Protein AF-0000000079838744 (afdb_homodimer)

Sequence (320 aa):
MLLLLRAVLVLGLAASVHTTRKRHAISVKLEKGTGTKEKVVRLVLDPSVQPQIVSMSALSIANMSLSPWTYRDSYDASRWPQRISHAQCQTSGCLSLQGEGEDSSLDAQPIYYQVLVLHRVPRQRQNNKGGRKGKKYEYRLGMEVITVGCTCVRPSVVPQMLLLLRAVLVLGLAASVHTTRKRHAISVKLEKGTGTKEKVVRLVLDPSVQPQIVSMSALSIANMSLSPWTYRDSYDASRWPQRISHAQCQTSGCLSLQGEGEDSSLDAQPIYYQVLVLHRVPRQRQNNKGGRKGKKYEYRLGMEVITVGCTCVRPSVVPQ

Foldseek 3Di:
DDPPPCPPPPPPPPVPPPPPPPPPPPPPPPPPPVPVDDDDDDDDDDPVPADDDCDPVNQVCQVPFQFHWDWDWDADPQKVVRIDIATDTPDQAGHDPVRDDGDPQKGKDFDKDKDKMKGKDFDPDPPPPDDPDPGDIDIDIDIDIGGDHIDIDGDPPPPD/DDPDDDPPPPPPPPPPPPPPPPPPPPPPPPPPPVPVDDDDDDDDDDPVPADDDCDPVNQVCQVVFQFHWDWDWDADPQKVVRIDIATDTPDQAGHDPVRDDGDPQKGKDFDKDKDKMKGKDFDPDPPPPDDPPPGDIDIDIDIDIGGDHIDIDGDPPPPD

Organism: NCBI:txid1841481

InterPro domains:
  IPR010345 Interleukin-17 family [PF06083] (65-154)
  IPR020440 Interleukin-17, chordata [PR01932] (67-79)
  IPR020440 Interleukin-17, chordata [PR01932] (86-95)
  IPR020440 Interleukin-17, chordata [PR01932] (139-153)
  IPR029034 Cystine-knot cytokine [G3DSA:2.10.90.10] (20-158)
  IPR029034 Cystine-knot cytokine [SSF57501] (59-155)

Solvent-accessible surface area (backbone atoms only — not comparable to full-atom values): 19436 Å² total; per-residue (Å²): 137,73,90,64,86,75,79,76,80,79,75,77,80,76,75,78,76,73,72,77,72,77,72,75,73,72,73,68,71,71,67,74,70,84,62,74,69,69,40,78,44,47,27,42,45,43,73,83,68,56,76,73,69,85,45,69,66,56,50,50,52,28,63,37,23,34,19,26,42,46,78,46,74,46,80,41,93,51,32,42,70,36,66,45,72,25,39,40,64,72,44,67,24,17,49,39,88,82,70,70,56,62,38,76,72,28,34,29,38,76,37,69,46,70,41,54,33,36,35,59,38,74,53,85,71,74,82,78,78,77,79,93,68,73,88,50,64,31,31,32,71,41,76,45,79,37,32,69,38,33,25,36,23,56,61,79,73,65,83,123,140,87,79,85,81,84,80,78,85,79,82,78,81,78,79,80,80,76,76,78,74,78,75,78,74,76,74,69,72,71,68,78,70,85,64,74,69,68,40,79,43,47,27,41,46,44,74,83,68,59,78,73,69,85,45,69,67,55,50,50,52,27,65,36,24,34,20,29,43,47,76,46,75,46,80,41,93,51,33,43,71,38,65,46,73,26,41,40,65,73,44,65,25,17,48,40,88,84,68,71,55,64,38,75,74,28,33,29,39,76,36,70,46,72,39,55,33,34,35,58,40,72,54,86,70,73,80,80,76,77,78,93,68,72,88,50,62,30,30,32,70,42,76,45,79,39,32,71,37,35,23,35,23,55,60,79,72,64,84,124

Nearest PDB structures (foldseek):
  6hg4-assembly1_A-2  TM=7.743E-01  e=1.498E-08  Homo sapiens
  7uwm-assembly1_B  TM=7.725E-01  e=3.322E-08  Homo sapiens
  7uwm-assembly1_A  TM=7.538E-01  e=5.868E-08  Homo sapiens
  4hsa-assembly2_E  TM=7.814E-01  e=2.434E-07  Homo sapiens
  5n92-assembly1_A  TM=7.316E-01  e=3.235E-07  Homo sapiens

pLDDT: mean 75.4, std 25.29, range [25.31, 98.62]

Structure (mmCIF, N/CA/C/O backbone):
data_AF-0000000079838744-model_v1
#
loop_
_entity.id
_entity.type
_entity.pdbx_description
1 polymer 'Interleukin 17a/f3'
#
loop_
_atom_site.group_PDB
_atom_site.id
_atom_site.type_symbol
_atom_site.label_atom_id
_atom_site.label_alt_id
_atom_site.label_comp_id
_atom_site.label_asym_id
_atom_site.label_entity_id
_atom_site.label_seq_id
_atom_site.pdbx_PDB_ins_code
_atom_site.Cartn_x
_atom_site.Cartn_y
_atom_site.Cartn_z
_atom_site.occupancy
_atom_site.B_iso_or_equiv
_atom_site.auth_seq_id
_atom_site.auth_comp_id
_atom_site.auth_asym_id
_atom_site.auth_atom_id
_atom_site.pdbx_PDB_model_num
ATOM 1 N N . MET A 1 1 ? 14.383 -46.375 96.812 1 28.02 1 MET A N 1
ATOM 2 C CA . MET A 1 1 ? 14.492 -44.906 96.625 1 28.02 1 MET A CA 1
ATOM 3 C C . MET A 1 1 ? 13.562 -44.438 95.5 1 28.02 1 MET A C 1
ATOM 5 O O . MET A 1 1 ? 13.016 -45.281 94.75 1 28.02 1 MET A O 1
ATOM 9 N N . LEU A 1 2 ? 13.922 -43.625 94.5 1 25.31 2 LEU A N 1
ATOM 10 C CA . LEU A 1 2 ? 13.586 -42.25 94.125 1 25.31 2 LEU A CA 1
ATOM 11 C C . LEU A 1 2 ? 12.711 -42.25 92.875 1 25.31 2 LEU A C 1
ATOM 13 O O . LEU A 1 2 ? 12.141 -41.219 92.5 1 25.31 2 LEU A O 1
ATOM 17 N N . LEU A 1 3 ? 12.484 -43.312 92.062 1 31.27 3 LEU A N 1
ATOM 18 C CA . LEU A 1 3 ? 12.469 -42.906 90.688 1 31.27 3 LEU A CA 1
ATOM 19 C C . LEU A 1 3 ? 11.219 -42.062 90.375 1 31.27 3 LEU A C 1
ATOM 21 O O . LEU A 1 3 ? 10.102 -42.562 90.5 1 31.27 3 LEU A O 1
ATOM 25 N N . LEU A 1 4 ? 11.273 -40.719 90.438 1 31.7 4 LEU A N 1
ATOM 26 C CA . LEU A 1 4 ? 10.625 -39.438 90.25 1 31.7 4 LEU A CA 1
ATOM 27 C C . LEU A 1 4 ? 10.172 -39.25 88.812 1 31.7 4 LEU A C 1
ATOM 29 O O . LEU A 1 4 ? 9.781 -38.156 88.375 1 31.7 4 LEU A O 1
ATOM 33 N N . LEU A 1 5 ? 9.883 -40.281 88 1 34.78 5 LEU A N 1
ATOM 34 C CA . LEU A 1 5 ? 9.812 -39.906 86.625 1 34.78 5 LEU A CA 1
ATOM 35 C C . LEU A 1 5 ? 8.82 -38.75 86.375 1 34.78 5 LEU A C 1
ATOM 37 O O . LEU A 1 5 ? 7.672 -38.844 86.812 1 34.78 5 LEU A O 1
ATOM 41 N N . ARG A 1 6 ? 9.367 -37.531 86.062 1 30.03 6 ARG A N 1
ATOM 42 C CA . ARG A 1 6 ? 9.133 -36.125 85.75 1 30.03 6 ARG A CA 1
ATOM 43 C C . ARG A 1 6 ? 8.148 -36 84.562 1 30.03 6 ARG A C 1
ATOM 45 O O . ARG A 1 6 ? 8.383 -36.531 83.5 1 30.03 6 ARG A O 1
ATOM 52 N N . ALA A 1 7 ? 6.801 -36.094 84.688 1 35.66 7 ALA A N 1
ATOM 53 C CA . ALA A 1 7 ? 5.766 -35.844 83.75 1 35.66 7 ALA A CA 1
ATOM 54 C C . ALA A 1 7 ? 5.871 -34.406 83.188 1 35.66 7 ALA A C 1
ATOM 56 O O . ALA A 1 7 ? 5.535 -33.438 83.812 1 35.66 7 ALA A O 1
ATOM 57 N N . VAL A 1 8 ? 7.098 -33.938 82.688 1 32.91 8 VAL A N 1
ATOM 58 C CA . VAL A 1 8 ? 7.211 -32.531 82.312 1 32.91 8 VAL A CA 1
ATOM 59 C C . VAL A 1 8 ? 6.195 -32.188 81.25 1 32.91 8 VAL A C 1
ATOM 61 O O . VAL A 1 8 ? 6.105 -32.906 80.25 1 32.91 8 VAL A O 1
ATOM 64 N N . LEU A 1 9 ? 5.047 -31.484 81.688 1 31.44 9 LEU A N 1
ATOM 65 C CA . LEU A 1 9 ? 3.971 -30.75 81 1 31.44 9 LEU A CA 1
ATOM 66 C C . LEU A 1 9 ? 4.523 -29.797 79.938 1 31.44 9 LEU A C 1
ATOM 68 O O . LEU A 1 9 ? 5.293 -28.891 80.312 1 31.44 9 LEU A O 1
ATOM 72 N N . VAL A 1 10 ? 4.953 -30.297 78.75 1 31.31 10 VAL A N 1
ATOM 73 C CA . VAL A 1 10 ? 5.508 -29.547 77.625 1 31.31 10 VAL A CA 1
ATOM 74 C C . VAL A 1 10 ? 4.52 -28.469 77.188 1 31.31 10 VAL A C 1
ATOM 76 O O . VAL A 1 10 ? 3.449 -28.766 76.688 1 31.31 10 VAL A O 1
ATOM 79 N N . LEU A 1 11 ? 4.141 -27.453 78 1 33.19 11 LEU A N 1
ATOM 80 C CA . LEU A 1 11 ? 3.322 -26.328 77.625 1 33.19 11 LEU A CA 1
ATOM 81 C C . LEU A 1 11 ? 3.986 -25.562 76.438 1 33.19 11 LEU A C 1
ATOM 83 O O . LEU A 1 11 ? 5.039 -24.953 76.625 1 33.19 11 LEU A O 1
ATOM 87 N N . GLY A 1 12 ? 4.234 -26.156 75.312 1 29.58 12 GLY A N 1
ATOM 88 C CA . GLY A 1 12 ? 4.848 -25.453 74.188 1 29.58 12 GLY A CA 1
ATOM 89 C C . GLY A 1 12 ? 4.141 -24.141 73.875 1 29.58 12 GLY A C 1
ATOM 90 O O . GLY A 1 12 ? 2.914 -24.062 74 1 29.58 12 GLY A O 1
ATOM 91 N N . LEU A 1 13 ? 4.75 -22.938 74.312 1 33.31 13 LEU A N 1
ATOM 92 C CA . LEU A 1 13 ? 4.527 -21.516 74.062 1 33.31 13 LEU A CA 1
ATOM 93 C C . LEU A 1 13 ? 4.355 -21.25 72.562 1 33.31 13 LEU A C 1
ATOM 95 O O . LEU A 1 13 ? 5.281 -21.453 71.75 1 33.31 13 LEU A O 1
ATOM 99 N N . ALA A 1 14 ? 3.195 -21.5 71.938 1 34.62 14 ALA A N 1
ATOM 100 C CA . ALA A 1 14 ? 2.85 -21.109 70.562 1 34.62 14 ALA A CA 1
ATOM 101 C C . ALA A 1 14 ? 2.938 -19.594 70.375 1 34.62 14 ALA A C 1
ATOM 103 O O . ALA A 1 14 ? 2.07 -18.859 70.812 1 34.62 14 ALA A O 1
ATOM 104 N N . ALA A 1 15 ? 4.039 -18.906 70.875 1 33 15 ALA A N 1
ATOM 105 C CA . ALA A 1 15 ? 3.998 -17.484 70.625 1 33 15 ALA A CA 1
ATOM 106 C C . ALA A 1 15 ? 3.879 -17.203 69.125 1 33 15 ALA A C 1
ATOM 108 O O . ALA A 1 15 ? 4.703 -17.672 68.312 1 33 15 ALA A O 1
ATOM 109 N N . SER A 1 16 ? 2.588 -17.109 68.625 1 36.31 16 SER A N 1
ATOM 110 C CA . SER A 1 16 ? 2.219 -16.641 67.25 1 36.31 16 SER A CA 1
ATOM 111 C C . SER A 1 16 ? 2.836 -15.273 67 1 36.31 16 SER A C 1
ATOM 113 O O . SER A 1 16 ? 2.492 -14.281 67.625 1 36.31 16 SER A O 1
ATOM 115 N N . VAL A 1 17 ? 4.199 -15.148 66.875 1 38.06 17 VAL A N 1
ATOM 116 C CA . VAL A 1 17 ? 4.727 -13.867 66.438 1 38.06 17 VAL A CA 1
ATOM 117 C C . VAL A 1 17 ? 4.059 -13.492 65.125 1 38.06 17 VAL A C 1
ATOM 119 O O . VAL A 1 17 ? 4.238 -14.172 64.062 1 38.06 17 VAL A O 1
ATOM 122 N N . HIS A 1 18 ? 2.824 -13.016 65.125 1 36.31 18 HIS A N 1
ATOM 123 C CA . HIS A 1 18 ? 2.25 -12.367 63.969 1 36.31 18 HIS A CA 1
ATOM 124 C C . HIS A 1 18 ? 3.113 -11.203 63.469 1 36.31 18 HIS A C 1
ATOM 126 O O . HIS A 1 18 ? 3.061 -10.117 64.062 1 36.31 18 HIS A O 1
ATOM 132 N N . THR A 1 19 ? 4.453 -11.367 63.219 1 36.59 19 THR A N 1
ATOM 133 C CA . THR A 1 19 ? 5.109 -10.219 62.594 1 36.59 19 THR A CA 1
ATOM 134 C C . THR A 1 19 ? 4.336 -9.758 61.344 1 36.59 19 THR A C 1
ATOM 136 O O . THR A 1 19 ? 4.016 -10.57 60.469 1 36.59 19 THR A O 1
ATOM 139 N N . THR A 1 20 ? 3.395 -8.789 61.562 1 37.12 20 THR A N 1
ATOM 140 C CA . THR A 1 20 ? 2.867 -7.969 60.469 1 37.12 20 THR A CA 1
ATOM 141 C C . THR A 1 20 ? 4 -7.418 59.625 1 37.12 20 THR A C 1
ATOM 143 O O . THR A 1 20 ? 4.824 -6.633 60.094 1 37.12 20 THR A O 1
ATOM 146 N N . ARG A 1 21 ? 4.715 -8.352 58.812 1 33.97 21 ARG A N 1
ATOM 147 C CA . ARG A 1 21 ? 5.578 -7.746 57.812 1 33.97 21 ARG A CA 1
ATOM 148 C C . ARG A 1 21 ? 4.832 -6.668 57.031 1 33.97 21 ARG A C 1
ATOM 150 O O . ARG A 1 21 ? 3.74 -6.914 56.5 1 33.97 21 ARG A O 1
ATOM 157 N N . LYS A 1 22 ? 5.008 -5.379 57.469 1 37.66 22 LYS A N 1
ATOM 158 C CA . LYS A 1 22 ? 4.73 -4.262 56.594 1 37.66 22 LYS A CA 1
ATOM 159 C C . LYS A 1 22 ? 5.266 -4.535 55.188 1 37.66 22 LYS A C 1
ATOM 161 O O . LYS A 1 22 ? 6.473 -4.707 55 1 37.66 22 LYS A O 1
ATOM 166 N N . ARG A 1 23 ? 4.504 -5.324 54.406 1 32.56 23 ARG A N 1
ATOM 167 C CA . ARG A 1 23 ? 4.789 -5.344 53 1 32.56 23 ARG A CA 1
ATOM 168 C C . ARG A 1 23 ? 5.004 -3.934 52.469 1 32.56 23 ARG A C 1
ATOM 170 O O . ARG A 1 23 ? 4.129 -3.072 52.594 1 32.56 23 ARG A O 1
ATOM 177 N N . HIS A 1 24 ? 6.266 -3.402 52.562 1 35.09 24 HIS A N 1
ATOM 178 C CA . HIS A 1 24 ? 6.582 -2.266 51.719 1 35.09 24 HIS A CA 1
ATOM 179 C C . HIS A 1 24 ? 6.098 -2.498 50.281 1 35.09 24 HIS A C 1
ATOM 181 O O . HIS A 1 24 ? 6.531 -3.445 49.625 1 35.09 24 HIS A O 1
ATOM 187 N N . ALA A 1 25 ? 4.816 -2.273 49.969 1 31.8 25 ALA A N 1
ATOM 188 C CA . ALA A 1 25 ? 4.406 -2.08 48.562 1 31.8 25 ALA A CA 1
ATOM 189 C C . ALA A 1 25 ? 5.375 -1.155 47.844 1 31.8 25 ALA A C 1
ATOM 191 O O . ALA A 1 25 ? 5.516 0.016 48.219 1 31.8 25 ALA A O 1
ATOM 192 N N . ILE A 1 26 ? 6.527 -1.694 47.5 1 35.41 26 ILE A N 1
ATOM 193 C CA . ILE A 1 26 ? 7.238 -0.932 46.469 1 35.41 26 ILE A CA 1
ATOM 194 C C . ILE A 1 26 ? 6.273 -0.527 45.344 1 35.41 26 ILE A C 1
ATOM 196 O O . ILE A 1 26 ? 5.73 -1.383 44.656 1 35.41 26 ILE A O 1
ATOM 200 N N . SER A 1 27 ? 5.496 0.575 45.562 1 34.09 27 SER A N 1
ATOM 201 C CA . SER A 1 27 ? 4.875 1.196 44.406 1 34.09 27 SER A CA 1
ATOM 202 C C . SER A 1 27 ? 5.844 1.258 43.219 1 34.09 27 SER A C 1
ATOM 204 O O . SER A 1 27 ? 6.832 1.994 43.25 1 34.09 27 SER A O 1
ATOM 206 N N . VAL A 1 28 ? 6.156 0.149 42.656 1 34.72 28 VAL A N 1
ATOM 207 C CA . VAL A 1 28 ? 6.781 0.324 41.344 1 34.72 28 VAL A CA 1
ATOM 208 C C . VAL A 1 28 ? 6.074 1.438 40.562 1 34.72 28 VAL A C 1
ATOM 210 O O . VAL A 1 28 ? 4.879 1.341 40.281 1 34.72 28 VAL A O 1
ATOM 213 N N . LYS A 1 29 ? 6.426 2.693 40.812 1 37.25 29 LYS A N 1
ATOM 214 C CA . LYS A 1 29 ? 6.082 3.684 39.812 1 37.25 29 LYS A CA 1
ATOM 215 C C . LYS A 1 29 ? 6.207 3.096 38.406 1 37.25 29 LYS A C 1
ATOM 217 O O . LYS A 1 29 ? 7.301 2.723 37.969 1 37.25 29 LYS A O 1
ATOM 222 N N . LEU A 1 30 ? 5.254 2.26 38 1 35.84 30 LEU A N 1
ATOM 223 C CA . LEU A 1 30 ? 5.195 2.092 36.562 1 35.84 30 LEU A CA 1
ATOM 224 C C . LEU A 1 30 ? 5.645 3.361 35.844 1 35.84 30 LEU A C 1
ATOM 226 O O . LEU A 1 30 ? 5.008 4.41 35.969 1 35.84 30 LEU A O 1
ATOM 230 N N . GLU A 1 31 ? 6.906 3.605 35.719 1 38.84 31 GLU A N 1
ATOM 231 C CA . GLU A 1 31 ? 7.363 4.629 34.781 1 38.84 31 GLU A CA 1
ATOM 232 C C . GLU A 1 31 ? 6.324 4.879 33.688 1 38.84 31 GLU A C 1
ATOM 234 O O . GLU A 1 31 ? 5.688 3.943 33.188 1 38.84 31 GLU A O 1
ATOM 239 N N . LYS A 1 32 ? 5.57 5.918 33.75 1 39.41 32 LYS A N 1
ATOM 240 C CA . LYS A 1 32 ? 4.863 6.434 32.594 1 39.41 32 LYS A CA 1
ATOM 241 C C . LYS A 1 32 ? 5.531 5.977 31.297 1 39.41 32 LYS A C 1
ATOM 243 O O . LYS A 1 32 ? 6.738 6.148 31.125 1 39.41 32 LYS A O 1
ATOM 248 N N . GLY A 1 33 ? 5.309 4.812 30.75 1 41.28 33 GLY A N 1
ATOM 249 C CA . GLY A 1 33 ? 5.785 4.383 29.438 1 41.28 33 GLY A CA 1
ATOM 250 C C . GLY A 1 33 ? 6.168 5.539 28.531 1 41.28 33 GLY A C 1
ATOM 251 O O . GLY A 1 33 ? 5.469 6.551 28.484 1 41.28 33 GLY A O 1
ATOM 252 N N . THR A 1 34 ? 7.367 5.945 28.406 1 43.34 34 THR A N 1
ATOM 253 C CA . THR A 1 34 ? 7.812 6.875 27.375 1 43.34 34 THR A CA 1
ATOM 254 C C . THR A 1 34 ? 6.953 6.742 26.125 1 43.34 34 THR A C 1
ATOM 256 O O . THR A 1 34 ? 7.227 5.902 25.266 1 43.34 34 THR A O 1
ATOM 259 N N . GLY A 1 35 ? 5.73 6.477 26.031 1 50.72 35 GLY A N 1
ATOM 260 C CA . GLY A 1 35 ? 4.816 6.539 24.906 1 50.72 35 GLY A CA 1
ATOM 261 C C . GLY A 1 35 ? 5.148 7.656 23.938 1 50.72 35 GLY A C 1
ATOM 262 O O . GLY A 1 35 ? 5.305 8.812 24.328 1 50.72 35 GLY A O 1
ATOM 263 N N . THR A 1 36 ? 6.023 7.547 23.047 1 62 36 THR A N 1
ATOM 264 C CA . THR A 1 36 ? 6.395 8.586 22.094 1 62 36 THR A CA 1
ATOM 265 C C . THR A 1 36 ? 5.188 9.461 21.75 1 62 36 THR A C 1
ATOM 267 O O . THR A 1 36 ? 4.125 8.945 21.391 1 62 36 THR A O 1
ATOM 270 N N . LYS A 1 37 ? 4.984 10.625 22.281 1 78.69 37 LYS A N 1
ATOM 271 C CA . LYS A 1 37 ? 3.961 11.664 22.25 1 78.69 37 LYS A CA 1
ATOM 272 C C . LYS A 1 37 ? 3.619 12.055 20.828 1 78.69 37 LYS A C 1
ATOM 274 O O . LYS A 1 37 ? 4.469 11.984 19.938 1 78.69 37 LYS A O 1
ATOM 279 N N . GLU A 1 38 ? 2.393 12.211 20.5 1 87.62 38 GLU A N 1
ATOM 280 C CA . GLU A 1 38 ? 1.884 12.781 19.25 1 87.62 38 GLU A CA 1
ATOM 281 C C . GLU A 1 38 ? 2.459 14.172 19 1 87.62 38 GLU A C 1
ATOM 283 O O . GLU A 1 38 ? 2.621 14.961 19.938 1 87.62 38 GLU A O 1
ATOM 288 N N . LYS A 1 39 ? 2.889 14.344 17.875 1 91.62 39 LYS A N 1
ATOM 289 C CA . LYS A 1 39 ? 3.348 15.656 17.453 1 91.62 39 LYS A CA 1
ATOM 290 C C . LYS A 1 39 ? 2.451 16.219 16.359 1 91.62 39 LYS A C 1
ATOM 292 O O . LYS A 1 39 ? 2.047 15.508 15.445 1 91.62 39 LYS A O 1
ATOM 297 N N . VAL A 1 40 ? 2.098 17.422 16.562 1 92.81 40 VAL A N 1
ATOM 298 C CA . VAL A 1 40 ? 1.329 18.109 15.523 1 92.81 40 VAL A CA 1
ATOM 299 C C . VAL A 1 40 ? 2.277 18.812 14.555 1 92.81 40 VAL A C 1
ATOM 301 O O . VAL A 1 40 ? 3.111 19.609 14.977 1 92.81 40 VAL A O 1
ATOM 304 N N . VAL A 1 41 ? 2.156 18.578 13.305 1 94.12 41 VAL A N 1
ATOM 305 C CA . VAL A 1 41 ? 3.051 19.141 12.297 1 94.12 41 VAL A CA 1
ATOM 306 C C . VAL A 1 41 ? 2.236 19.641 11.109 1 94.12 41 VAL A C 1
ATOM 308 O O . VAL A 1 41 ? 1.033 19.391 11.023 1 94.12 41 VAL A O 1
ATOM 311 N N . ARG A 1 42 ? 2.91 20.391 10.258 1 94.69 42 ARG A N 1
ATOM 312 C CA . ARG A 1 42 ? 2.268 20.922 9.055 1 94.69 42 ARG A CA 1
ATOM 313 C C . ARG A 1 42 ? 2.25 19.875 7.941 1 94.69 42 ARG A C 1
ATOM 315 O O . ARG A 1 42 ? 3.248 19.188 7.707 1 94.69 42 ARG A O 1
ATOM 322 N N . LEU A 1 43 ? 1.124 19.781 7.27 1 95.94 43 LEU A N 1
ATOM 323 C CA . LEU A 1 43 ? 0.961 18.906 6.113 1 95.94 43 LEU A CA 1
ATOM 324 C C . LEU A 1 43 ? 0.519 19.703 4.891 1 95.94 43 LEU A C 1
ATOM 326 O O . LEU A 1 43 ? -0.473 20.438 4.945 1 95.94 43 LEU A O 1
ATOM 330 N N . VAL A 1 44 ? 1.265 19.578 3.9 1 94.81 44 VAL A N 1
ATOM 331 C CA . VAL A 1 44 ? 0.863 20.172 2.631 1 94.81 44 VAL A CA 1
ATOM 332 C C . VAL A 1 44 ? 0.057 19.172 1.816 1 94.81 44 VAL A C 1
ATOM 334 O O . VAL A 1 44 ? 0.603 18.172 1.341 1 94.81 44 VAL A O 1
ATOM 337 N N . LEU A 1 45 ? -1.184 19.484 1.71 1 92.38 45 LEU A N 1
ATOM 338 C CA . LEU A 1 45 ? -2.068 18.641 0.923 1 92.38 45 LEU A CA 1
ATOM 339 C C . LEU A 1 45 ? -2.141 19.125 -0.523 1 92.38 45 LEU A C 1
ATOM 341 O O . LEU A 1 45 ? -2.652 20.203 -0.796 1 92.38 45 LEU A O 1
ATOM 345 N N . ASP A 1 46 ? -1.627 18.297 -1.318 1 91.94 46 ASP A N 1
ATOM 346 C CA . ASP A 1 46 ? -1.662 18.531 -2.758 1 91.94 46 ASP A CA 1
ATOM 347 C C . ASP A 1 46 ? -2.627 17.578 -3.447 1 91.94 46 ASP A C 1
ATOM 349 O O . ASP A 1 46 ? -2.328 16.391 -3.6 1 91.94 46 ASP A O 1
ATOM 353 N N . PRO A 1 47 ? -3.719 18.047 -3.898 1 86.94 47 PRO A N 1
ATOM 354 C CA . PRO A 1 47 ? -4.742 17.172 -4.465 1 86.94 47 PRO A CA 1
ATOM 355 C C . PRO A 1 47 ? -4.27 16.453 -5.723 1 86.94 47 PRO A C 1
ATOM 357 O O . PRO A 1 47 ? -4.895 15.477 -6.152 1 86.94 47 PRO A O 1
ATOM 360 N N . SER A 1 48 ? -3.26 16.953 -6.336 1 90.25 48 SER A N 1
ATOM 361 C CA . SER A 1 48 ? -2.736 16.281 -7.527 1 90.25 48 SER A CA 1
ATOM 362 C C . SER A 1 48 ? -2.049 14.969 -7.172 1 90.25 48 SER A C 1
ATOM 364 O O . SER A 1 48 ? -1.824 14.125 -8.047 1 90.25 48 SER A O 1
ATOM 366 N N . VAL A 1 49 ? -1.661 14.922 -5.91 1 91.31 49 VAL A N 1
ATOM 367 C CA . VAL A 1 49 ? -1.045 13.672 -5.461 1 91.31 49 VAL A CA 1
ATOM 368 C C . VAL A 1 49 ? -2.127 12.648 -5.148 1 91.31 49 VAL A C 1
ATOM 370 O O . VAL A 1 49 ? -2.734 12.68 -4.074 1 91.31 49 VAL A O 1
ATOM 373 N N . GLN A 1 50 ? -2.387 11.844 -6.105 1 87.56 50 GLN A N 1
ATOM 374 C CA . GLN A 1 50 ? -3.389 10.789 -6.016 1 87.56 50 GLN A CA 1
ATOM 375 C C . GLN A 1 50 ? -2.842 9.461 -6.535 1 87.56 50 GLN A C 1
ATOM 377 O O . GLN A 1 50 ? -1.948 9.445 -7.383 1 87.56 50 GLN A O 1
ATOM 382 N N . PRO A 1 51 ? -3.352 8.43 -5.809 1 86.19 51 PRO A N 1
ATOM 383 C CA . PRO A 1 51 ? -2.939 7.168 -6.426 1 86.19 51 PRO A CA 1
ATOM 384 C C . PRO A 1 51 ? -3.383 7.047 -7.883 1 86.19 51 PRO A C 1
ATOM 386 O O . PRO A 1 51 ? -4.457 7.535 -8.242 1 86.19 51 PRO A O 1
ATOM 389 N N . GLN A 1 52 ? -2.521 6.473 -8.625 1 81.81 52 GLN A N 1
ATOM 390 C CA . GLN A 1 52 ? -2.893 6.234 -10.016 1 81.81 52 GLN A CA 1
ATOM 391 C C . GLN A 1 52 ? -3.975 5.164 -10.117 1 81.81 52 GLN A C 1
ATOM 393 O O . GLN A 1 52 ? -4.027 4.246 -9.297 1 81.81 52 GLN A O 1
ATOM 398 N N . ILE A 1 53 ? -4.797 5.5 -11.078 1 78 53 ILE A N 1
ATOM 399 C CA . ILE A 1 53 ? -5.727 4.445 -11.461 1 78 53 ILE A CA 1
ATOM 400 C C . ILE A 1 53 ? -4.949 3.174 -11.805 1 78 53 ILE A C 1
ATOM 402 O O . ILE A 1 53 ? -3.803 3.24 -12.25 1 78 53 ILE A O 1
ATOM 406 N N . VAL A 1 54 ? -5.586 2.121 -11.492 1 85.25 54 VAL A N 1
ATOM 407 C CA . VAL A 1 54 ? -4.938 0.853 -11.812 1 85.25 54 VAL A CA 1
ATOM 408 C C . VAL A 1 54 ? -4.355 0.908 -13.219 1 85.25 54 VAL A C 1
ATOM 410 O O . VAL A 1 54 ? -5.078 1.154 -14.188 1 85.25 54 VAL A O 1
ATOM 413 N N . SER A 1 55 ? -3.039 0.783 -13.281 1 88.75 55 SER A N 1
ATOM 414 C CA . SER A 1 55 ? -2.326 0.887 -14.555 1 88.75 55 SER A CA 1
ATOM 415 C C . SER A 1 55 ? -2.699 -0.256 -15.492 1 88.75 55 SER A C 1
ATOM 417 O O . SER A 1 55 ? -3.188 -1.296 -15.047 1 88.75 55 SER A O 1
ATOM 419 N N . MET A 1 56 ? -2.43 -0.056 -16.734 1 88.94 56 MET A N 1
ATOM 420 C CA . MET A 1 56 ? -2.654 -1.1 -17.734 1 88.94 56 MET A CA 1
ATOM 421 C C . MET A 1 56 ? -1.758 -2.305 -17.469 1 88.94 56 MET A C 1
ATOM 423 O O . MET A 1 56 ? -2.178 -3.449 -17.656 1 88.94 56 MET A O 1
ATOM 427 N N . SER A 1 57 ? -0.607 -2.045 -17.062 1 90.62 57 SER A N 1
ATOM 428 C CA . SER A 1 57 ? 0.313 -3.131 -16.734 1 90.62 57 SER A CA 1
ATOM 429 C C . SER A 1 57 ? -0.213 -3.979 -15.586 1 90.62 57 SER A C 1
ATOM 431 O O . SER A 1 57 ? -0.101 -5.207 -15.609 1 90.62 57 SER A O 1
ATOM 433 N N . ALA A 1 58 ? -0.733 -3.246 -14.656 1 93.88 58 ALA A N 1
ATOM 434 C CA . ALA A 1 58 ? -1.305 -3.973 -13.523 1 93.88 58 ALA A CA 1
ATOM 435 C C . ALA A 1 58 ? -2.498 -4.816 -13.961 1 93.88 58 ALA A C 1
ATOM 437 O O . ALA A 1 58 ? -2.672 -5.945 -13.492 1 93.88 58 ALA A O 1
ATOM 438 N N . LEU A 1 59 ? -3.25 -4.32 -14.875 1 95.25 59 LEU A N 1
ATOM 439 C CA . LEU A 1 59 ? -4.406 -5.047 -15.391 1 95.25 59 LEU A CA 1
ATOM 440 C C . LEU A 1 59 ? -3.971 -6.27 -16.188 1 95.25 59 LEU A C 1
ATOM 442 O O . LEU A 1 59 ? -4.586 -7.332 -16.094 1 95.25 59 LEU A O 1
ATOM 446 N N . SER A 1 60 ? -2.975 -6.102 -16.953 1 94.88 60 SER A N 1
ATOM 447 C CA . SER A 1 60 ? -2.461 -7.219 -17.734 1 94.88 60 SER A CA 1
ATOM 448 C C . SER A 1 60 ? -1.995 -8.359 -16.828 1 94.88 60 SER A C 1
ATOM 450 O O . SER A 1 60 ? -2.32 -9.523 -17.078 1 94.88 60 SER A O 1
ATOM 452 N N . ILE A 1 61 ? -1.26 -8.055 -15.828 1 96.38 61 ILE A N 1
ATOM 453 C CA . ILE A 1 61 ? -0.765 -9.062 -14.898 1 96.38 61 ILE A CA 1
ATOM 454 C C . ILE A 1 61 ? -1.941 -9.758 -14.219 1 96.38 61 ILE A C 1
ATOM 456 O O . ILE A 1 61 ? -1.955 -10.984 -14.086 1 96.38 61 ILE A O 1
ATOM 460 N N . ALA A 1 62 ? -2.896 -9.008 -13.852 1 97.62 62 ALA A N 1
ATOM 461 C CA . ALA A 1 62 ? -4.078 -9.547 -13.188 1 97.62 62 ALA A CA 1
ATOM 462 C C . ALA A 1 62 ? -4.793 -10.562 -14.07 1 97.62 62 ALA A C 1
ATOM 464 O O . ALA A 1 62 ? -5.238 -11.609 -13.594 1 97.62 62 ALA A O 1
ATOM 465 N N . ASN A 1 63 ? -4.855 -10.266 -15.32 1 94.69 63 ASN A N 1
ATOM 466 C CA . ASN A 1 63 ? -5.566 -11.109 -16.281 1 94.69 63 ASN A CA 1
ATOM 467 C C . ASN A 1 63 ? -4.754 -12.344 -16.656 1 94.69 63 ASN A C 1
ATOM 469 O O . ASN A 1 63 ? -5.312 -13.414 -16.891 1 94.69 63 ASN A O 1
ATOM 473 N N . MET A 1 64 ? -3.512 -12.211 -16.719 1 94.25 64 MET A N 1
ATOM 474 C CA . MET A 1 64 ? -2.639 -13.281 -17.188 1 94.25 64 MET A CA 1
ATOM 475 C C . MET A 1 64 ? -2.303 -14.25 -16.047 1 94.25 64 MET A C 1
ATOM 477 O O . MET A 1 64 ? -1.798 -15.344 -16.297 1 94.25 64 MET A O 1
ATOM 481 N N . SER A 1 65 ? -2.574 -13.875 -14.875 1 95.25 65 SER A N 1
ATOM 482 C CA . SER A 1 65 ? -2.244 -14.695 -13.711 1 95.25 65 SER A CA 1
ATOM 483 C C . SER A 1 65 ? -3.02 -16 -13.727 1 95.25 65 SER A C 1
ATOM 485 O O . SER A 1 65 ? -4.148 -16.062 -14.219 1 95.25 65 SER A O 1
ATOM 487 N N . LEU A 1 66 ? -2.432 -17.047 -13.094 1 93.44 66 LEU A N 1
ATOM 488 C CA . LEU A 1 66 ? -3.135 -18.297 -12.898 1 93.44 66 LEU A CA 1
ATOM 489 C C . LEU A 1 66 ? -4.234 -18.156 -11.852 1 93.44 66 LEU A C 1
ATOM 491 O O . LEU A 1 66 ? -5.09 -19.031 -11.711 1 93.44 66 LEU A O 1
ATOM 495 N N . SER A 1 67 ? -4.172 -17.125 -11.117 1 95.56 67 SER A N 1
ATOM 496 C CA . SER A 1 67 ? -5.203 -16.703 -10.172 1 95.56 67 SER A CA 1
ATOM 497 C C . SER A 1 67 ? -5.668 -15.273 -10.469 1 95.56 67 SER A C 1
ATOM 499 O O . SER A 1 67 ? -5.422 -14.359 -9.688 1 95.56 67 SER A O 1
ATOM 501 N N . PRO A 1 68 ? -6.41 -15.156 -11.578 1 96.75 68 PRO A N 1
ATOM 502 C CA . PRO A 1 68 ? -6.773 -13.805 -12 1 96.75 68 PRO A CA 1
ATOM 503 C C . PRO A 1 68 ? -7.586 -13.047 -10.945 1 96.75 68 PRO A C 1
ATOM 505 O O . PRO A 1 68 ? -8.25 -13.672 -10.117 1 96.75 68 PRO A O 1
ATOM 508 N N . TRP A 1 69 ? -7.496 -11.727 -11.023 1 98.19 69 TRP A N 1
ATOM 509 C CA . TRP A 1 69 ? -8.289 -10.906 -10.117 1 98.19 69 TRP A CA 1
ATOM 510 C C . TRP A 1 69 ? -8.812 -9.656 -10.828 1 98.19 69 TRP A C 1
ATOM 512 O O . TRP A 1 69 ? -8.344 -9.312 -11.914 1 98.19 69 TRP A O 1
ATOM 522 N N . THR A 1 70 ? -9.773 -9.117 -10.203 1 98.12 70 THR A N 1
ATOM 523 C CA . THR A 1 70 ? -10.297 -7.809 -10.57 1 98.12 70 THR A CA 1
ATOM 524 C C . THR A 1 70 ? -10.102 -6.809 -9.438 1 98.12 70 THR A C 1
ATOM 526 O O . THR A 1 70 ? -9.719 -7.191 -8.328 1 98.12 70 THR A O 1
ATOM 529 N N . TYR A 1 71 ? -10.305 -5.551 -9.773 1 97.06 71 TYR A N 1
ATOM 530 C CA . TYR A 1 71 ? -10.18 -4.516 -8.75 1 97.06 71 TYR A CA 1
ATOM 531 C C . TYR A 1 71 ? -11.547 -3.961 -8.367 1 97.06 71 TYR A C 1
ATOM 533 O O . TYR A 1 71 ? -12.398 -3.746 -9.234 1 97.06 71 TYR A O 1
ATOM 541 N N . ARG A 1 72 ? -11.656 -3.773 -7.117 1 96.94 72 ARG A N 1
ATOM 542 C CA . ARG A 1 72 ? -12.82 -3.086 -6.555 1 96.94 72 ARG A CA 1
ATOM 543 C C . ARG A 1 72 ? -12.391 -1.905 -5.691 1 96.94 72 ARG A C 1
ATOM 545 O O . ARG A 1 72 ? -11.57 -2.057 -4.785 1 96.94 72 ARG A O 1
ATOM 552 N N . ASP A 1 73 ? -13.047 -0.813 -5.922 1 95.5 73 ASP A N 1
ATOM 553 C CA . ASP A 1 73 ? -12.648 0.39 -5.199 1 95.5 73 ASP A CA 1
ATOM 554 C C . ASP A 1 73 ? -13.484 0.582 -3.941 1 95.5 73 ASP A C 1
ATOM 556 O O . ASP A 1 73 ? -14.695 0.338 -3.951 1 95.5 73 ASP A O 1
ATOM 560 N N . SER A 1 74 ? -12.836 0.964 -2.893 1 95.81 74 SER A N 1
ATOM 561 C CA . SER A 1 74 ? -13.531 1.538 -1.745 1 95.81 74 SER A CA 1
ATOM 562 C C . SER A 1 74 ? -13.391 3.057 -1.717 1 95.81 74 SER A C 1
ATOM 564 O O . SER A 1 74 ? -12.391 3.604 -2.188 1 95.81 74 SER A O 1
ATOM 566 N N . TYR A 1 75 ? -14.453 3.713 -1.251 1 96.75 75 TYR A N 1
ATOM 567 C CA . TYR A 1 75 ? -14.445 5.172 -1.186 1 96.75 75 TYR A CA 1
ATOM 568 C C . TYR A 1 75 ? -14.766 5.656 0.224 1 96.75 75 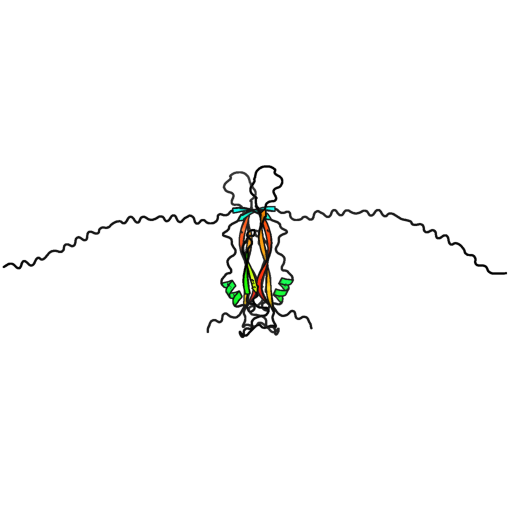TYR A C 1
ATOM 570 O O . TYR A 1 75 ? -15.711 5.172 0.853 1 96.75 75 TYR A O 1
ATOM 578 N N . ASP A 1 76 ? -13.961 6.523 0.786 1 96.88 76 ASP A N 1
ATOM 579 C CA . ASP A 1 76 ? -14.133 7.223 2.055 1 96.88 76 ASP A CA 1
ATOM 580 C C . ASP A 1 76 ? -13.75 8.695 1.926 1 96.88 76 ASP A C 1
ATOM 582 O O . ASP A 1 76 ? -12.578 9.023 1.765 1 96.88 76 ASP A O 1
ATOM 586 N N . ALA A 1 77 ? -14.664 9.641 2.074 1 95.69 77 ALA A N 1
ATOM 587 C CA . ALA A 1 77 ? -14.453 11.07 1.883 1 95.69 77 ALA A CA 1
ATOM 588 C C . ALA A 1 77 ? -13.539 11.641 2.963 1 95.69 77 ALA A C 1
ATOM 590 O O . ALA A 1 77 ? -12.922 12.688 2.771 1 95.69 77 ALA A O 1
ATOM 591 N N . SER A 1 78 ? -13.453 10.992 4.082 1 95.94 78 SER A N 1
ATOM 592 C CA . SER A 1 78 ? -12.672 11.508 5.199 1 95.94 78 SER A CA 1
ATOM 593 C C . SER A 1 78 ? -11.266 10.906 5.211 1 95.94 78 SER A C 1
ATOM 595 O O . SER A 1 78 ? -10.516 11.086 6.176 1 95.94 78 SER A O 1
ATOM 597 N N . ARG A 1 79 ? -10.953 10.25 4.129 1 96.5 79 ARG A N 1
ATOM 598 C CA . ARG A 1 79 ? -9.656 9.57 4.062 1 96.5 79 ARG A CA 1
ATOM 599 C C . ARG A 1 79 ? -8.852 10.055 2.857 1 96.5 79 ARG A C 1
ATOM 601 O O . ARG A 1 79 ? -9.422 10.375 1.812 1 96.5 79 ARG A O 1
ATOM 608 N N . TRP A 1 80 ? -7.547 10.086 3.041 1 94.88 80 TRP A N 1
ATOM 609 C CA . TRP A 1 80 ? -6.625 10.242 1.92 1 94.88 80 TRP A CA 1
ATOM 610 C C . TRP A 1 80 ? -5.703 9.031 1.796 1 94.88 80 TRP A C 1
ATOM 612 O O . TRP A 1 80 ? -5.027 8.664 2.756 1 94.88 80 TRP A O 1
ATOM 622 N N . PRO A 1 81 ? -5.543 8.508 0.58 1 95.5 81 PRO A N 1
ATOM 623 C CA . PRO A 1 81 ? -6.398 8.758 -0.584 1 95.5 81 PRO A CA 1
ATOM 624 C C . PRO A 1 81 ? -7.852 8.359 -0.345 1 95.5 81 PRO A C 1
ATOM 626 O O . PRO A 1 81 ? -8.125 7.449 0.443 1 95.5 81 PRO A O 1
ATOM 629 N N . GLN A 1 82 ? -8.727 8.961 -1.05 1 95.56 82 GLN A N 1
ATOM 630 C CA . GLN A 1 82 ? -10.148 8.711 -0.841 1 95.56 82 GLN A CA 1
ATOM 631 C C . GLN A 1 82 ? -10.586 7.406 -1.503 1 95.56 82 GLN A C 1
ATOM 633 O O . GLN A 1 82 ? -11.531 6.754 -1.05 1 95.56 82 GLN A O 1
ATOM 638 N N . ARG A 1 83 ? -9.938 7.125 -2.543 1 95.56 83 ARG A N 1
ATOM 639 C CA . ARG A 1 83 ? -10.219 5.895 -3.273 1 95.56 83 ARG A CA 1
ATOM 640 C C . ARG A 1 83 ? -9.062 4.91 -3.162 1 95.56 83 ARG A C 1
ATOM 642 O O . ARG A 1 83 ? -7.906 5.273 -3.408 1 95.56 83 ARG A O 1
ATOM 649 N N . ILE A 1 84 ? -9.375 3.693 -2.715 1 96.38 84 ILE A N 1
ATOM 650 C CA . ILE A 1 84 ? -8.375 2.635 -2.625 1 96.38 84 ILE A CA 1
ATOM 651 C C . ILE A 1 84 ? -8.852 1.407 -3.396 1 96.38 84 ILE A C 1
ATOM 653 O O . ILE A 1 84 ? -9.984 0.953 -3.215 1 96.38 84 ILE A O 1
ATOM 657 N N . SER A 1 85 ? -8.023 0.928 -4.262 1 96.69 85 SER A N 1
ATOM 658 C CA . SER A 1 85 ? -8.344 -0.247 -5.062 1 96.69 85 SER A CA 1
ATOM 659 C C . SER A 1 85 ? -7.938 -1.532 -4.352 1 96.69 85 SER A C 1
ATOM 661 O O . SER A 1 85 ? -6.809 -1.647 -3.867 1 96.69 85 SER A O 1
ATOM 663 N N . HIS A 1 86 ? -8.875 -2.465 -4.305 1 97.69 86 HIS A N 1
ATOM 664 C CA . HIS A 1 86 ? -8.648 -3.783 -3.725 1 97.69 86 HIS A CA 1
ATOM 665 C C . HIS A 1 86 ? -8.742 -4.875 -4.789 1 97.69 86 HIS A C 1
ATOM 667 O O . HIS A 1 86 ? -9.68 -4.895 -5.586 1 97.69 86 HIS A O 1
ATOM 673 N N . ALA A 1 87 ? -7.766 -5.73 -4.738 1 98.44 87 ALA A N 1
ATOM 674 C CA . ALA A 1 87 ? -7.844 -6.895 -5.617 1 98.44 87 ALA A CA 1
ATOM 675 C C . ALA A 1 87 ? -8.867 -7.902 -5.098 1 98.44 87 ALA A C 1
ATOM 677 O O . ALA A 1 87 ? -8.977 -8.125 -3.891 1 98.44 87 ALA A O 1
ATOM 678 N N . GLN A 1 88 ? -9.617 -8.453 -6.02 1 98.44 88 GLN A N 1
ATOM 679 C CA . GLN A 1 88 ? -10.539 -9.539 -5.73 1 98.44 88 GLN A CA 1
ATOM 680 C C . GLN A 1 88 ? -10.234 -10.766 -6.594 1 98.44 88 GLN A C 1
ATOM 682 O O . GLN A 1 88 ? -10.422 -10.734 -7.812 1 98.44 88 GLN A O 1
ATOM 687 N N . CYS A 1 89 ? -9.852 -11.805 -5.891 1 98.06 89 CYS A N 1
ATOM 688 C CA . CYS A 1 89 ? -9.547 -13.023 -6.629 1 98.06 89 CYS A CA 1
ATOM 689 C C . CYS A 1 89 ? -10.797 -13.578 -7.309 1 98.06 89 CYS A C 1
ATOM 691 O O . CYS A 1 89 ? -11.859 -13.672 -6.688 1 98.06 89 CYS A O 1
ATOM 693 N N . GLN A 1 90 ? -10.648 -14.016 -8.492 1 96.62 90 GLN A N 1
ATOM 694 C CA . GLN A 1 90 ? -11.797 -14.43 -9.289 1 96.62 90 GLN A CA 1
ATOM 695 C C . GLN A 1 90 ? -12.039 -15.93 -9.164 1 96.62 90 GLN A C 1
ATOM 697 O O . GLN A 1 90 ? -13.117 -16.422 -9.523 1 96.62 90 GLN A O 1
ATOM 702 N N . THR A 1 91 ? -11.031 -16.672 -8.719 1 93.94 91 THR A N 1
ATOM 703 C CA . THR A 1 91 ? -11.133 -18.109 -8.617 1 93.94 91 THR A CA 1
ATOM 704 C C . THR A 1 91 ? -10.703 -18.578 -7.223 1 93.94 91 THR A C 1
ATOM 706 O O . THR A 1 91 ? -10.039 -17.844 -6.492 1 93.94 91 THR A O 1
ATOM 709 N N . SER A 1 92 ? -11.195 -19.812 -6.871 1 92.12 92 SER A N 1
ATOM 710 C CA . SER A 1 92 ? -10.773 -20.438 -5.617 1 92.12 92 SER A CA 1
ATOM 711 C C . SER A 1 92 ? -9.523 -21.281 -5.816 1 92.12 92 SER A C 1
ATOM 713 O O . SER A 1 92 ? -8.703 -21.422 -4.902 1 92.12 92 SER A O 1
ATOM 715 N N . GLY A 1 93 ? -9.508 -21.844 -7.066 1 92.06 93 GLY A N 1
ATOM 716 C CA . GLY A 1 93 ? -8.32 -22.578 -7.492 1 92.06 93 GLY A CA 1
ATOM 717 C C . GLY A 1 93 ? -7.504 -21.828 -8.531 1 92.06 93 GLY A C 1
ATOM 718 O O . GLY A 1 93 ? -7.637 -20.609 -8.672 1 92.06 93 GLY A O 1
ATOM 719 N N . CYS A 1 94 ? -6.52 -22.516 -9.086 1 92.69 94 CYS A N 1
ATOM 720 C CA . CYS A 1 94 ? -5.668 -21.875 -10.078 1 92.69 94 CYS A CA 1
ATOM 721 C C . CYS A 1 94 ? -5.941 -22.422 -11.477 1 92.69 94 CYS A C 1
ATOM 723 O O . CYS A 1 94 ? -6.254 -23.609 -11.633 1 92.69 94 CYS A O 1
ATOM 725 N N . LEU A 1 95 ? -5.836 -21.516 -12.398 1 89.06 95 LEU A N 1
ATOM 726 C CA . LEU A 1 95 ? -6.098 -21.891 -13.781 1 89.06 95 LEU A CA 1
ATOM 727 C C . LEU A 1 95 ? -4.984 -22.797 -14.312 1 89.06 95 LEU A C 1
ATOM 729 O O . LEU A 1 95 ? -3.82 -22.625 -13.945 1 89.06 95 LEU A O 1
ATOM 733 N N . SER A 1 96 ? -5.402 -23.734 -15.133 1 78.69 96 SER A N 1
ATOM 734 C CA . SER A 1 96 ? -4.438 -24.609 -15.781 1 78.69 96 SER A CA 1
ATOM 735 C C . SER A 1 96 ? -3.93 -24 -17.094 1 78.69 96 SER A C 1
ATOM 737 O O . SER A 1 96 ? -4.574 -23.109 -17.656 1 78.69 96 SER A O 1
ATOM 739 N N . LEU A 1 97 ? -2.66 -24.297 -17.453 1 71.25 97 LEU A N 1
ATOM 740 C CA . LEU A 1 97 ? -2.141 -23.812 -18.734 1 71.25 97 LEU A CA 1
ATOM 741 C C . LEU A 1 97 ? -2.936 -24.391 -19.891 1 71.25 97 LEU A C 1
ATOM 743 O O . LEU A 1 97 ? -3.002 -23.766 -20.969 1 71.25 97 LEU A O 1
ATOM 747 N N . GLN A 1 98 ? -3.301 -25.562 -19.672 1 62.72 98 GLN A N 1
ATOM 748 C CA . GLN A 1 98 ? -3.938 -26.266 -20.781 1 62.72 98 GLN A CA 1
ATOM 749 C C . GLN A 1 9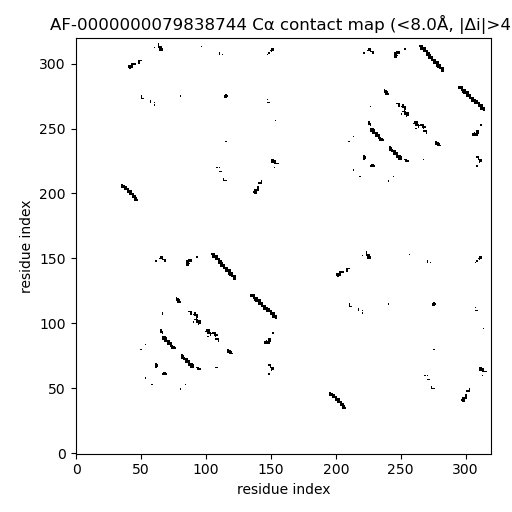8 ? -5.328 -25.688 -21.062 1 62.72 98 GLN A C 1
ATOM 751 O O . GLN A 1 98 ? -5.969 -26.078 -22.047 1 62.72 98 GLN A O 1
ATOM 756 N N . GLY A 1 99 ? -5.504 -24.344 -20.5 1 55.78 99 GLY A N 1
ATOM 757 C CA . GLY A 1 99 ? -6.738 -23.656 -20.875 1 55.78 99 GLY A CA 1
ATOM 758 C C . GLY A 1 99 ? -7.965 -24.25 -20.203 1 55.78 99 GLY A C 1
ATOM 759 O O . GLY A 1 99 ? -9.055 -23.688 -20.297 1 55.78 99 GLY A O 1
ATOM 760 N N . GLU A 1 100 ? -7.93 -25.578 -19.844 1 60.56 100 GLU A N 1
ATOM 761 C CA . GLU A 1 100 ? -9.203 -26.172 -19.438 1 60.56 100 GLU A CA 1
ATOM 762 C C . GLU A 1 100 ? -9.352 -26.172 -17.922 1 60.56 100 GLU A C 1
ATOM 764 O O . GLU A 1 100 ? -8.672 -26.938 -17.234 1 60.56 100 GLU A O 1
ATOM 769 N N . GLY A 1 101 ? -9.93 -25.219 -17.344 1 74.06 101 GLY A N 1
ATOM 770 C CA . GLY A 1 101 ? -10.547 -25.312 -16.047 1 74.06 101 GLY A CA 1
ATOM 771 C C . GLY A 1 101 ? -9.617 -24.938 -14.906 1 74.06 101 GLY A C 1
ATOM 772 O O . GLY A 1 101 ? -8.531 -24.391 -15.148 1 74.06 101 GLY A O 1
ATOM 773 N N . GLU A 1 102 ? -10.008 -24.969 -13.672 1 77.69 102 GLU A N 1
ATOM 774 C CA . GLU A 1 102 ? -9.289 -24.703 -12.43 1 77.69 102 GLU A CA 1
ATOM 775 C C . GLU A 1 102 ? -8.641 -25.969 -11.883 1 77.69 102 GLU A C 1
ATOM 777 O O . GLU A 1 102 ? -9.25 -27.031 -11.898 1 77.69 102 GLU A O 1
ATOM 782 N N . ASP A 1 103 ? -7.312 -25.891 -11.766 1 76.31 103 ASP A N 1
ATOM 783 C CA . ASP A 1 103 ? -6.645 -26.922 -11 1 76.31 103 ASP A CA 1
ATOM 784 C C . ASP A 1 103 ? -6.973 -26.812 -9.508 1 76.31 103 ASP A C 1
ATOM 786 O O . ASP A 1 103 ? -6.48 -25.906 -8.836 1 76.31 103 ASP A O 1
ATOM 790 N N . SER A 1 104 ? -7.703 -27.766 -9 1 75.38 104 SER A N 1
ATOM 791 C CA . SER A 1 104 ? -8.18 -27.688 -7.625 1 75.38 104 SER A CA 1
ATOM 792 C C . SER A 1 104 ? -7.109 -28.141 -6.641 1 75.38 104 SER A C 1
ATOM 794 O O . SER A 1 104 ? -7.297 -28.062 -5.426 1 75.38 104 SER A O 1
ATOM 796 N N . SER A 1 105 ? -6.023 -28.516 -7.215 1 82.75 105 SER A N 1
ATOM 797 C CA . SER A 1 105 ? -4.949 -28.906 -6.305 1 82.75 105 SER A CA 1
ATOM 798 C C . SER A 1 105 ? -4.223 -27.688 -5.758 1 82.75 105 SER A C 1
ATOM 800 O O . SER A 1 105 ? -3.4 -27.797 -4.848 1 82.75 105 SER A O 1
ATOM 802 N N . LEU A 1 106 ? -4.535 -26.625 -6.383 1 88.5 106 LEU A N 1
ATOM 803 C CA . LEU A 1 106 ? -3.957 -25.359 -5.945 1 88.5 106 LEU A CA 1
ATOM 804 C C . LEU A 1 106 ? -5.039 -24.422 -5.418 1 88.5 106 LEU A C 1
ATOM 806 O O . LEU A 1 106 ? -6.215 -24.578 -5.746 1 88.5 106 LEU A O 1
ATOM 810 N N . ASP A 1 107 ? -4.621 -23.594 -4.527 1 93.31 107 ASP A N 1
ATOM 811 C CA . ASP A 1 107 ? -5.547 -22.594 -3.998 1 93.31 107 ASP A CA 1
ATOM 812 C C . ASP A 1 107 ? -5.137 -21.188 -4.426 1 93.31 107 ASP A C 1
ATOM 814 O O . ASP A 1 107 ? -3.961 -20.828 -4.352 1 93.31 107 ASP A O 1
ATOM 818 N N . ALA A 1 108 ? -6.098 -20.484 -4.941 1 95.88 108 ALA A N 1
ATOM 819 C CA . ALA A 1 108 ? -5.879 -19.062 -5.148 1 95.88 108 ALA A CA 1
ATOM 820 C C . ALA A 1 108 ? -6.051 -18.281 -3.848 1 95.88 108 ALA A C 1
ATOM 822 O O . ALA A 1 108 ? -7.121 -18.312 -3.236 1 95.88 108 ALA A O 1
ATOM 823 N N . GLN A 1 109 ? -5.039 -17.562 -3.455 1 97.19 109 GLN A N 1
ATOM 824 C CA . GLN A 1 109 ? -5.078 -16.844 -2.189 1 97.19 109 GLN A CA 1
ATOM 825 C C . GLN A 1 109 ? -4.773 -15.359 -2.395 1 97.19 109 GLN A C 1
ATOM 827 O O . GLN A 1 109 ? -3.9 -15.008 -3.191 1 97.19 109 GLN A O 1
ATOM 832 N N . PRO A 1 110 ? -5.418 -14.562 -1.65 1 98.12 110 PRO A N 1
ATOM 833 C CA . PRO A 1 110 ? -5.121 -13.125 -1.731 1 98.12 110 PRO A CA 1
ATOM 834 C C . PRO A 1 110 ? -3.787 -12.758 -1.088 1 98.12 110 PRO A C 1
ATOM 836 O O . PRO A 1 110 ? -3.355 -13.414 -0.136 1 98.12 110 PRO A O 1
ATOM 839 N N . ILE A 1 111 ? -3.154 -11.766 -1.654 1 98.12 111 ILE A N 1
ATOM 840 C CA . ILE A 1 111 ? -1.994 -11.133 -1.036 1 98.12 111 ILE A CA 1
ATOM 841 C C . ILE A 1 111 ? -2.424 -9.859 -0.323 1 98.12 111 ILE A C 1
ATOM 843 O O . ILE A 1 111 ? -2.975 -8.945 -0.945 1 98.12 111 ILE A O 1
ATOM 847 N N . TYR A 1 112 ? -2.143 -9.797 0.966 1 96.62 112 TYR A N 1
ATOM 848 C CA . TYR A 1 112 ? -2.5 -8.633 1.77 1 96.62 112 TYR A CA 1
ATOM 849 C C . TYR A 1 112 ? -1.294 -7.727 1.98 1 96.62 112 TYR A C 1
ATOM 851 O O . TYR A 1 112 ? -0.16 -8.203 2.074 1 96.62 112 TYR A O 1
ATOM 859 N N . TYR A 1 113 ? -1.591 -6.492 2.092 1 95.44 113 TYR A N 1
ATOM 860 C CA . TYR A 1 113 ? -0.575 -5.492 2.391 1 95.44 113 TYR A CA 1
ATOM 861 C C . TYR A 1 113 ? -1.165 -4.34 3.199 1 95.44 113 TYR A C 1
ATOM 863 O O . TYR A 1 113 ? -2.326 -3.971 3.008 1 95.44 113 TYR A O 1
ATOM 871 N N . GLN A 1 114 ? -0.399 -3.795 4.074 1 95.75 114 GLN A N 1
ATOM 872 C CA . GLN A 1 114 ? -0.842 -2.664 4.883 1 95.75 114 GLN A CA 1
ATOM 873 C C . GLN A 1 114 ? -0.324 -1.346 4.312 1 95.75 114 GLN A C 1
ATOM 875 O O . GLN A 1 114 ? 0.881 -1.182 4.109 1 95.75 114 GLN A O 1
ATOM 880 N N . VAL A 1 115 ? -1.23 -0.368 4.168 1 96.06 115 VAL A N 1
ATOM 881 C CA . VAL A 1 115 ? -0.832 0.896 3.555 1 96.06 115 VAL A CA 1
ATOM 882 C C . VAL A 1 115 ? -1.152 2.051 4.5 1 96.06 115 VAL A C 1
ATOM 884 O O . VAL A 1 115 ? -2.059 1.948 5.332 1 96.06 115 VAL A O 1
ATOM 887 N N . LEU A 1 116 ? -0.389 3.158 4.355 1 96.75 116 LEU A N 1
ATOM 888 C CA . LEU A 1 116 ? -0.629 4.395 5.09 1 96.75 116 LEU A CA 1
ATOM 889 C C . LEU A 1 116 ? -1.855 5.121 4.547 1 96.75 116 LEU A C 1
ATOM 891 O O . LEU A 1 116 ? -2.041 5.207 3.33 1 96.75 116 LEU A O 1
ATOM 895 N N . VAL A 1 117 ? -2.633 5.621 5.422 1 97.38 117 VAL A N 1
ATOM 896 C CA . VAL A 1 117 ? -3.742 6.5 5.074 1 97.38 117 VAL A CA 1
ATOM 897 C C . VAL A 1 117 ? -3.793 7.68 6.043 1 97.38 117 VAL A C 1
ATOM 899 O O . VAL A 1 117 ? -3.186 7.633 7.117 1 97.38 117 VAL A O 1
ATOM 902 N N . LEU A 1 118 ? -4.461 8.758 5.633 1 97.19 118 LEU A N 1
ATOM 903 C CA . LEU A 1 118 ? -4.73 9.906 6.484 1 97.19 118 LEU A CA 1
ATOM 904 C C . LEU A 1 118 ? -6.227 10.078 6.715 1 97.19 118 LEU A C 1
ATOM 906 O O . LEU A 1 118 ? -7.012 10.055 5.762 1 97.19 118 LEU A O 1
ATOM 910 N N . HIS A 1 119 ? -6.578 10.227 7.941 1 97.62 119 HIS A N 1
ATOM 911 C CA . HIS A 1 119 ? -7.977 10.477 8.273 1 97.62 119 HIS A CA 1
ATOM 912 C C . HIS A 1 119 ? -8.195 11.93 8.695 1 97.62 119 HIS A C 1
ATOM 914 O O . HIS A 1 119 ? -7.473 12.445 9.547 1 97.62 119 HIS A O 1
ATOM 920 N N . ARG A 1 120 ? -9.133 12.531 8.062 1 96.56 120 ARG A N 1
ATOM 921 C CA . ARG A 1 120 ? -9.578 13.852 8.477 1 96.56 120 ARG A CA 1
ATOM 922 C C . ARG A 1 120 ? -10.523 13.766 9.672 1 96.56 120 ARG A C 1
ATOM 924 O O . ARG A 1 120 ? -11.578 13.141 9.586 1 96.56 120 ARG A O 1
ATOM 931 N N . VAL A 1 121 ? -10.18 14.359 10.766 1 95.81 121 VAL A N 1
ATOM 932 C CA . VAL A 1 121 ? -10.984 14.281 11.984 1 95.81 121 VAL A CA 1
ATOM 933 C C . VAL A 1 121 ? -11.18 15.68 12.562 1 95.81 121 VAL A C 1
ATOM 935 O O . VAL A 1 121 ? -10.32 16.547 12.414 1 95.81 121 VAL A O 1
ATOM 938 N N . PRO A 1 122 ? -12.359 15.914 13.133 1 93.19 122 PRO A N 1
ATOM 939 C CA . PRO A 1 122 ? -12.547 17.203 13.797 1 93.19 122 PRO A CA 1
ATOM 940 C C . PRO A 1 122 ? -11.547 17.438 14.922 1 93.19 122 PRO A C 1
ATOM 942 O O . PRO A 1 122 ? -11.211 16.516 15.656 1 93.19 122 PRO A O 1
ATOM 945 N N . ARG A 1 123 ? -11.086 18.578 14.945 1 88.5 123 ARG A N 1
ATOM 946 C CA . ARG A 1 123 ? -10.164 18.938 16.016 1 88.5 123 ARG A CA 1
ATOM 947 C C . ARG A 1 123 ? -10.898 19.078 17.344 1 88.5 123 ARG A C 1
ATOM 949 O O . ARG A 1 123 ? -12 19.625 17.406 1 88.5 123 ARG A O 1
ATOM 956 N N . GLN A 1 124 ? -10.43 18.281 18.344 1 74.19 124 GLN A N 1
ATOM 957 C CA . GLN A 1 124 ? -11.039 18.406 19.672 1 74.19 124 GLN A CA 1
ATOM 958 C C . GLN A 1 124 ? -10.68 19.75 20.312 1 74.19 124 GLN A C 1
ATOM 960 O O . GLN A 1 124 ? -9.5 20.078 20.438 1 74.19 124 GLN A O 1
ATOM 965 N N . ARG A 1 125 ? -11.25 20.844 19.969 1 63.5 125 ARG A N 1
ATOM 966 C CA . ARG A 1 125 ? -10.969 22.125 20.625 1 63.5 125 ARG A CA 1
ATOM 967 C C . ARG A 1 125 ? -11.445 22.125 22.062 1 63.5 125 ARG A C 1
ATOM 969 O O . ARG A 1 125 ? -12.523 21.609 22.375 1 63.5 125 ARG A O 1
ATOM 976 N N . GLN A 1 126 ? -10.453 22.141 22.984 1 58.47 126 GLN A N 1
ATOM 977 C CA . GLN A 1 126 ? -10.852 22.484 24.344 1 58.47 126 GLN A CA 1
ATOM 978 C C . GLN A 1 126 ? -11.883 23.609 24.328 1 58.47 126 GLN A C 1
ATOM 980 O O . GLN A 1 126 ? -11.984 24.359 23.359 1 58.47 126 GLN A O 1
ATOM 985 N N . ASN A 1 127 ? -12.523 23.891 25.5 1 51.53 127 ASN A N 1
ATOM 986 C CA . ASN A 1 127 ? -13.594 24.766 26 1 51.53 127 ASN A CA 1
ATOM 987 C C . ASN A 1 127 ? -13.477 26.172 25.422 1 51.53 127 ASN A C 1
ATOM 989 O O . ASN A 1 127 ? -13.492 27.156 26.172 1 51.53 127 ASN A O 1
ATOM 993 N N . ASN A 1 128 ? -12.617 26.531 24.516 1 50.91 128 ASN A N 1
ATOM 994 C CA . ASN A 1 128 ? -12.695 27.984 24.609 1 50.91 128 ASN A CA 1
ATOM 995 C C . ASN A 1 128 ? -14.07 28.5 24.188 1 50.91 128 ASN A C 1
ATOM 997 O O . ASN A 1 128 ? -14.633 28.031 23.203 1 50.91 128 ASN A O 1
ATOM 1001 N N . LYS A 1 129 ? -14.898 28.969 25.094 1 51.53 129 LYS A N 1
ATOM 1002 C CA . LYS A 1 129 ? -16.234 29.562 25.266 1 51.53 129 LYS A CA 1
ATOM 1003 C C . LYS A 1 129 ? -16.719 30.203 23.984 1 51.53 129 LYS A C 1
ATOM 1005 O O . LYS A 1 129 ? -17.922 30.359 23.781 1 51.53 129 LYS A O 1
ATOM 1010 N N . GLY A 1 130 ? -16 31.172 23.328 1 51.12 130 GLY A N 1
ATOM 1011 C CA . GLY A 1 130 ? -16.766 32.188 22.641 1 51.12 130 GLY A CA 1
ATOM 1012 C C . GLY A 1 130 ? -17.344 31.734 21.328 1 51.12 130 GLY A C 1
ATOM 1013 O O . GLY A 1 130 ? -18.375 31.047 21.297 1 51.12 130 GLY A O 1
ATOM 1014 N N . GLY A 1 131 ? -16.922 32.25 20 1 52.47 131 GLY A N 1
ATOM 1015 C CA . GLY A 1 131 ? -17.672 32.469 18.766 1 52.47 131 GLY A CA 1
ATOM 1016 C C . GLY A 1 131 ? -17.875 31.203 17.969 1 52.47 131 GLY A C 1
ATOM 1017 O O . GLY A 1 131 ? -17.281 30.156 18.266 1 52.47 131 GLY A O 1
ATOM 1018 N N . ARG A 1 132 ? -18.938 30.969 17.203 1 54.41 132 ARG A N 1
ATOM 1019 C CA . ARG A 1 132 ? -19.406 30.047 16.172 1 54.41 132 ARG A CA 1
ATOM 1020 C C . ARG A 1 132 ? -18.234 29.5 15.375 1 54.41 132 ARG A C 1
ATOM 1022 O O . ARG A 1 132 ? -17.922 30 14.289 1 54.41 132 ARG A O 1
ATOM 1029 N N . LYS A 1 133 ? -16.984 29.188 15.898 1 57.66 133 LYS A N 1
ATOM 1030 C CA . LYS A 1 133 ? -15.836 29 15.008 1 57.66 133 LYS A CA 1
ATOM 1031 C C . LYS A 1 133 ? -15.945 27.688 14.25 1 57.66 133 LYS A C 1
ATOM 1033 O O . LYS A 1 133 ? -16.375 26.672 14.812 1 57.66 133 LYS A O 1
ATOM 1038 N N . GLY A 1 134 ? -16.141 27.672 12.922 1 63.75 134 GLY A N 1
ATOM 1039 C CA . GLY A 1 134 ? -16.172 26.578 11.961 1 63.75 134 GLY A CA 1
ATOM 1040 C C . GLY A 1 134 ? -15.336 25.391 12.383 1 63.75 134 GLY A C 1
ATOM 1041 O O . GLY A 1 134 ? -14.414 25.516 13.195 1 63.75 134 GLY A O 1
ATOM 1042 N N . LYS A 1 135 ? -15.922 24.203 12.312 1 69.94 135 LYS A N 1
ATOM 1043 C CA . LYS A 1 135 ? -15.258 22.938 12.648 1 69.94 135 LYS A CA 1
ATOM 1044 C C . LYS A 1 135 ? -13.867 22.875 12.023 1 69.94 135 LYS A C 1
ATOM 1046 O O . LYS A 1 135 ? -13.719 23 10.805 1 69.94 135 LYS A O 1
ATOM 1051 N N . LYS A 1 136 ? -12.961 23.047 12.789 1 86.12 136 LYS A N 1
ATOM 1052 C CA . LYS A 1 136 ? -11.586 22.844 12.328 1 86.12 136 LYS A CA 1
ATOM 1053 C C . LYS A 1 136 ? -11.227 21.359 12.289 1 86.12 136 LYS A C 1
ATOM 1055 O O . LYS A 1 136 ? -11.75 20.578 13.078 1 86.12 136 LYS A O 1
ATOM 1060 N N . TYR A 1 137 ? -10.547 20.938 11.25 1 92.62 137 TYR A N 1
ATOM 1061 C CA . TYR A 1 137 ? -10.18 19.531 11.078 1 92.62 137 TYR A CA 1
ATOM 1062 C C . TYR A 1 137 ? -8.664 19.375 11.109 1 92.62 137 TYR A C 1
ATOM 1064 O O . TYR A 1 137 ? -7.918 20.328 10.906 1 92.62 137 TYR A O 1
ATOM 1072 N N . GLU A 1 138 ? -8.219 18.188 11.422 1 95.06 138 GLU A N 1
ATOM 1073 C CA . GLU A 1 138 ? -6.824 17.766 11.328 1 95.06 138 GLU A CA 1
ATOM 1074 C C . GLU A 1 138 ? -6.715 16.359 10.742 1 95.06 138 GLU A C 1
ATOM 1076 O O . GLU A 1 138 ? -7.699 15.617 10.688 1 95.06 138 GLU A O 1
ATOM 1081 N N . TYR A 1 139 ? -5.621 16.094 10.32 1 96.38 139 TYR A N 1
ATOM 1082 C CA . TYR A 1 139 ? -5.383 14.773 9.766 1 96.38 139 TYR A CA 1
ATOM 1083 C C . TYR A 1 139 ? -4.602 13.906 10.734 1 96.38 139 TYR A C 1
ATOM 1085 O O . TYR A 1 139 ? -3.686 14.383 11.414 1 96.38 139 TYR A O 1
ATOM 1093 N N . ARG A 1 140 ? -4.977 12.625 10.711 1 97 140 ARG A N 1
ATOM 1094 C CA . ARG A 1 140 ? -4.297 11.648 11.555 1 97 140 ARG A CA 1
ATOM 1095 C C . ARG A 1 140 ? -3.822 10.453 10.742 1 97 140 ARG A C 1
ATOM 1097 O O . ARG A 1 140 ? -4.508 10.023 9.812 1 97 140 ARG A O 1
ATOM 1104 N N . LEU A 1 141 ? -2.719 9.953 11.219 1 97 141 LEU A N 1
ATOM 1105 C CA . LEU A 1 141 ? -2.162 8.773 10.555 1 97 141 LEU A CA 1
ATOM 1106 C C . LEU A 1 141 ? -3.027 7.547 10.812 1 97 141 LEU A C 1
ATOM 1108 O O . LEU A 1 141 ? -3.607 7.406 11.891 1 97 141 LEU A O 1
ATOM 1112 N N . GLY A 1 142 ? -3.111 6.688 9.75 1 96.5 142 GLY A N 1
ATOM 1113 C CA . GLY A 1 142 ? -3.734 5.379 9.859 1 96.5 142 GLY A CA 1
ATOM 1114 C C . GLY A 1 142 ? -3.119 4.344 8.938 1 96.5 142 GLY A C 1
ATOM 1115 O O . GLY A 1 142 ? -2.357 4.688 8.031 1 96.5 142 GLY A O 1
ATOM 1116 N N . MET A 1 143 ? -3.324 3.104 9.375 1 95.31 143 MET A N 1
ATOM 1117 C CA . MET A 1 143 ? -2.955 1.991 8.5 1 95.31 143 MET A CA 1
ATOM 1118 C C . MET A 1 143 ? -4.188 1.198 8.078 1 95.31 143 MET A C 1
ATOM 1120 O O . MET A 1 143 ? -5.109 1.006 8.875 1 95.31 143 MET A O 1
ATOM 1124 N N . GLU A 1 144 ? -4.18 0.756 6.84 1 95.75 144 GLU A N 1
ATOM 1125 C CA . GLU A 1 144 ? -5.27 -0.074 6.328 1 95.75 144 GLU A CA 1
ATOM 1126 C C . GLU A 1 144 ? -4.73 -1.291 5.582 1 95.75 144 GLU A C 1
ATOM 1128 O O . GLU A 1 144 ? -3.779 -1.181 4.805 1 95.75 144 GLU A O 1
ATOM 1133 N N . VAL A 1 145 ? -5.352 -2.459 5.867 1 96 145 VAL A N 1
ATOM 1134 C CA . VAL A 1 145 ? -4.996 -3.682 5.152 1 96 145 VAL A CA 1
ATOM 1135 C C . VAL A 1 145 ? -5.773 -3.756 3.84 1 96 145 VAL A C 1
ATOM 1137 O O . VAL A 1 145 ? -7 -3.602 3.826 1 96 145 VAL A O 1
ATOM 1140 N N . ILE A 1 146 ? -5.055 -3.973 2.783 1 95.69 146 ILE A N 1
ATOM 1141 C CA . ILE A 1 146 ? -5.699 -4.062 1.477 1 95.69 146 ILE A CA 1
ATOM 1142 C C . ILE A 1 146 ? -5.27 -5.348 0.776 1 95.69 146 ILE A C 1
ATOM 1144 O O . ILE A 1 146 ? -4.203 -5.895 1.067 1 95.69 146 ILE A O 1
ATOM 1148 N N . THR A 1 147 ? -6.172 -5.859 -0.09 1 97.62 147 THR A N 1
ATOM 1149 C CA . THR A 1 147 ? -5.793 -6.934 -1.005 1 97.62 147 THR A CA 1
ATOM 1150 C C . THR A 1 147 ? -5.133 -6.367 -2.258 1 97.62 147 THR A C 1
ATOM 1152 O O . THR A 1 147 ? -5.715 -5.52 -2.943 1 97.62 147 THR A O 1
ATOM 1155 N N . VAL A 1 148 ? -3.969 -6.883 -2.527 1 97.44 148 VAL A N 1
ATOM 1156 C CA . VAL A 1 148 ? -3.197 -6.215 -3.568 1 97.44 148 VAL A CA 1
ATOM 1157 C C . VAL A 1 148 ? -3.066 -7.129 -4.785 1 97.44 148 VAL A C 1
ATOM 1159 O O . VAL A 1 148 ? -2.639 -6.691 -5.855 1 97.44 148 VAL A O 1
ATOM 1162 N N . GLY A 1 149 ? -3.375 -8.336 -4.652 1 98.5 149 GLY A N 1
ATOM 1163 C CA . GLY A 1 149 ? -3.316 -9.336 -5.707 1 98.5 149 GLY A CA 1
ATOM 1164 C C . GLY A 1 149 ? -3.635 -10.734 -5.219 1 98.5 149 GLY A C 1
ATOM 1165 O O . GLY A 1 149 ? -4.043 -10.9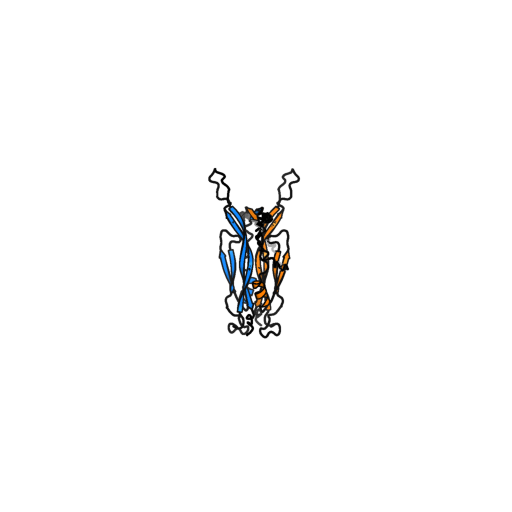14 -4.07 1 98.5 149 GLY A O 1
ATOM 1166 N N . CYS A 1 150 ? -3.484 -11.609 -6.141 1 98.62 150 CYS A N 1
ATOM 1167 C CA . CYS A 1 150 ? -3.703 -13.016 -5.824 1 98.62 150 CYS A CA 1
ATOM 1168 C C . CYS A 1 150 ? -2.521 -13.867 -6.273 1 98.62 150 CYS A C 1
ATOM 1170 O O . CYS A 1 150 ? -1.806 -13.5 -7.207 1 98.62 150 CYS A O 1
ATOM 1172 N N . THR A 1 151 ? -2.336 -14.961 -5.594 1 97.81 151 THR A N 1
ATOM 1173 C CA . THR A 1 151 ? -1.262 -15.891 -5.926 1 97.81 151 THR A CA 1
ATOM 1174 C C . THR A 1 151 ? -1.717 -17.328 -5.734 1 97.81 151 THR A C 1
ATOM 1176 O O . THR A 1 151 ? -2.582 -17.609 -4.902 1 97.81 151 THR A O 1
ATOM 1179 N N . CYS A 1 152 ? -1.155 -18.188 -6.562 1 95.5 152 CYS A N 1
ATOM 1180 C CA . CYS A 1 152 ? -1.449 -19.609 -6.422 1 95.5 152 CYS A CA 1
ATOM 1181 C C . CYS A 1 152 ? -0.527 -20.25 -5.398 1 95.5 152 CYS A C 1
ATOM 1183 O O . CYS A 1 152 ? 0.695 -20.125 -5.488 1 95.5 152 CYS A O 1
ATOM 1185 N N . VAL A 1 153 ? -1.132 -20.953 -4.453 1 94.31 153 VAL A N 1
ATOM 1186 C CA . VAL A 1 153 ? -0.335 -21.562 -3.393 1 94.31 153 VAL A CA 1
ATOM 1187 C C . VAL A 1 153 ? -0.586 -23.062 -3.354 1 94.31 153 VAL A C 1
ATOM 1189 O O . VAL A 1 153 ? -1.646 -23.531 -3.773 1 94.31 153 VAL A O 1
ATOM 1192 N N . ARG A 1 154 ? 0.478 -23.75 -2.885 1 88.88 154 ARG A N 1
ATOM 1193 C CA . ARG A 1 154 ? 0.344 -25.172 -2.627 1 88.88 154 ARG A CA 1
ATOM 1194 C C . ARG A 1 154 ? -0.528 -25.422 -1.402 1 88.88 154 ARG A C 1
ATOM 1196 O O . ARG A 1 154 ? -0.498 -24.656 -0.44 1 88.88 154 ARG A O 1
ATOM 1203 N N . PRO A 1 155 ? -1.362 -26.531 -1.548 1 79.81 155 PRO A N 1
ATOM 1204 C CA . PRO A 1 155 ? -2.221 -26.812 -0.395 1 79.81 155 PRO A CA 1
ATOM 1205 C C . PRO A 1 155 ? -1.425 -27.172 0.859 1 79.81 155 PRO A C 1
ATOM 1207 O O . PRO A 1 155 ? -0.322 -27.719 0.761 1 79.81 155 PRO A O 1
ATOM 1210 N N . SER A 1 156 ? -1.638 -26.438 2.033 1 69.56 156 SER A N 1
ATOM 1211 C CA . SER A 1 156 ? -0.992 -26.75 3.301 1 69.56 156 SER A CA 1
ATOM 1212 C C . SER A 1 156 ? -1.052 -28.25 3.582 1 69.56 156 SER A C 1
ATOM 1214 O O . SER A 1 156 ? -2.105 -28.875 3.438 1 69.56 156 SER A O 1
ATOM 1216 N N . VAL A 1 157 ? -0.097 -29.062 3.029 1 56.41 157 VAL A N 1
ATOM 1217 C CA . VAL A 1 157 ? -0.111 -30.484 3.361 1 56.41 157 VAL A CA 1
ATOM 1218 C C . VAL A 1 157 ? -0.425 -30.656 4.844 1 56.41 157 VAL A C 1
ATOM 1220 O O . VAL A 1 157 ? 0.295 -30.156 5.703 1 56.41 157 VAL A O 1
ATOM 1223 N N . VAL A 1 158 ? -1.54 -30.594 5.297 1 44.62 158 VAL A N 1
ATOM 1224 C CA . VAL A 1 158 ? -1.76 -31.297 6.559 1 44.62 158 VAL A CA 1
ATOM 1225 C C . VAL A 1 158 ? -1.131 -32.688 6.492 1 44.62 158 VAL A C 1
ATOM 1227 O O . VAL A 1 158 ? -1.38 -33.438 5.551 1 44.62 158 VAL A O 1
ATOM 1230 N N . PRO A 1 159 ? 0.1 -32.844 7.113 1 35.62 159 PRO A N 1
ATOM 1231 C CA . PRO A 1 159 ? 0.476 -34.281 7.199 1 35.62 159 PRO A CA 1
ATOM 1232 C C . PRO A 1 159 ? -0.725 -35.188 7.41 1 35.62 159 PRO A C 1
ATOM 1234 O O . PRO A 1 159 ? -1.57 -34.906 8.266 1 35.62 159 PRO A O 1
ATOM 1237 N N . GLN A 1 160 ? -1.222 -35.812 6.312 1 26.17 160 GLN A N 1
ATOM 1238 C CA . GLN A 1 160 ? -1.944 -37 6.723 1 26.17 160 GLN A CA 1
ATOM 1239 C C . GLN A 1 160 ? -1.058 -37.938 7.559 1 26.17 160 GLN A C 1
ATOM 1241 O O . GLN A 1 160 ? 0.114 -38.125 7.234 1 26.17 160 GLN A O 1
ATOM 1246 N N . MET B 1 1 ? 13.234 36.406 -100.125 1 35.62 1 MET B N 1
ATOM 1247 C CA . MET B 1 1 ? 12.594 37.25 -99.125 1 35.62 1 MET B CA 1
ATOM 1248 C C . MET B 1 1 ? 12.352 36.531 -97.812 1 35.62 1 MET B C 1
ATOM 1250 O O . MET B 1 1 ? 11.531 35.594 -97.812 1 35.62 1 MET B O 1
ATOM 1254 N N . LEU B 1 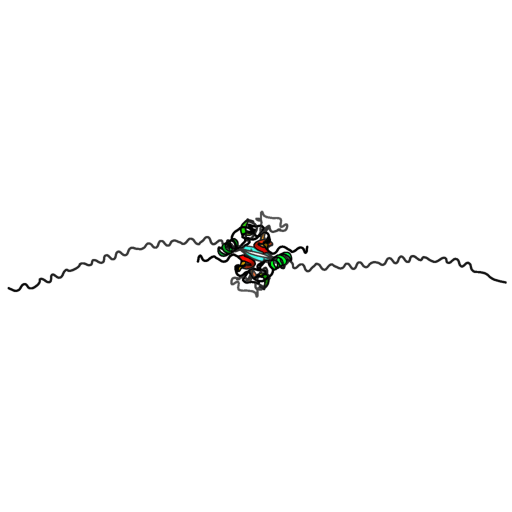2 ? 13.477 36.375 -96.938 1 33.06 2 LEU B N 1
ATOM 1255 C CA . LEU B 1 2 ? 13.742 35.688 -95.688 1 33.06 2 LEU B CA 1
ATOM 1256 C C . LEU B 1 2 ? 12.781 36.156 -94.562 1 33.06 2 LEU B C 1
ATOM 1258 O O . LEU B 1 2 ? 12.523 37.344 -94.438 1 33.06 2 LEU B O 1
ATOM 1262 N N . LEU B 1 3 ? 12.047 35.312 -93.75 1 31.11 3 LEU B N 1
ATOM 1263 C CA . LEU B 1 3 ? 11.031 34.938 -92.75 1 31.11 3 LEU B CA 1
ATOM 1264 C C . LEU B 1 3 ? 11.43 35.438 -91.375 1 31.11 3 LEU B C 1
ATOM 1266 O O . LEU B 1 3 ? 10.93 34.938 -90.375 1 31.11 3 LEU B O 1
ATOM 1270 N N . LEU B 1 4 ? 12.414 36.344 -91.188 1 36.03 4 LEU B N 1
ATOM 1271 C CA . LEU B 1 4 ? 12.898 36.438 -89.812 1 36.03 4 LEU B CA 1
ATOM 1272 C C . LEU B 1 4 ? 11.758 36.812 -88.875 1 36.03 4 LEU B C 1
ATOM 1274 O O . LEU B 1 4 ? 10.836 37.531 -89.25 1 36.03 4 LEU B O 1
ATOM 1278 N N . LEU B 1 5 ? 11.68 36.125 -87.625 1 34.47 5 LEU B N 1
ATOM 1279 C CA . LEU B 1 5 ? 11.023 35.656 -86.375 1 34.47 5 LEU B CA 1
ATOM 1280 C C . LEU B 1 5 ? 10.836 36.781 -85.438 1 34.47 5 LEU B C 1
ATOM 1282 O O . LEU B 1 5 ? 11.805 37.469 -85.062 1 34.47 5 LEU B O 1
ATOM 1286 N N . ARG B 1 6 ? 9.586 37.438 -85.312 1 32.56 6 ARG B N 1
ATOM 1287 C CA . ARG B 1 6 ? 8.922 38.469 -84.5 1 32.56 6 ARG B CA 1
ATOM 1288 C C . ARG B 1 6 ? 9 38.125 -83 1 32.56 6 ARG B C 1
ATOM 1290 O O . ARG B 1 6 ? 8.508 37.094 -82.562 1 32.56 6 ARG B O 1
ATOM 1297 N N . ALA B 1 7 ? 10.109 38.344 -82.25 1 35.16 7 ALA B N 1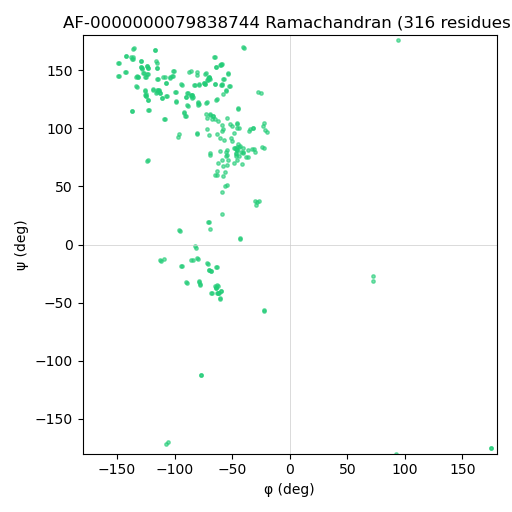
ATOM 1298 C CA . ALA B 1 7 ? 10.352 38.094 -80.812 1 35.16 7 ALA B CA 1
ATOM 1299 C C . ALA B 1 7 ? 9.422 38.938 -79.938 1 35.16 7 ALA B C 1
ATOM 1301 O O . ALA B 1 7 ? 9.539 40.156 -79.938 1 35.16 7 ALA B O 1
ATOM 1302 N N . VAL B 1 8 ? 8.062 38.844 -80 1 33.56 8 VAL B N 1
ATOM 1303 C CA . VAL B 1 8 ? 7.195 39.719 -79.188 1 33.56 8 VAL B CA 1
ATOM 1304 C C . VAL B 1 8 ? 7.43 39.469 -77.688 1 33.56 8 VAL B C 1
ATOM 1306 O O . VAL B 1 8 ? 7.395 38.312 -77.25 1 33.56 8 VAL B O 1
ATOM 1309 N N . LEU B 1 9 ? 8.141 40.406 -76.875 1 33.72 9 LEU B N 1
ATOM 1310 C CA . LEU B 1 9 ? 8.516 40.688 -75.5 1 33.72 9 LEU B CA 1
ATOM 1311 C C . LEU B 1 9 ? 7.277 40.75 -74.625 1 33.72 9 LEU B C 1
ATOM 1313 O O . LEU B 1 9 ? 6.43 41.625 -74.812 1 33.72 9 LEU B O 1
ATOM 1317 N N . VAL B 1 10 ? 6.641 39.562 -74.25 1 32.97 10 VAL B N 1
ATOM 1318 C CA . VAL B 1 10 ? 5.461 39.438 -73.375 1 32.97 10 VAL B CA 1
ATOM 1319 C C . VAL B 1 10 ? 5.781 40 -72 1 32.97 10 VAL B C 1
ATOM 1321 O O . VAL B 1 10 ? 6.707 39.531 -71.312 1 32.97 10 VAL B O 1
ATOM 1324 N N . LEU B 1 11 ? 5.547 41.344 -71.625 1 34.5 11 LEU B N 1
ATOM 1325 C CA . LEU B 1 11 ? 5.609 42.094 -70.375 1 34.5 11 LEU B CA 1
ATOM 1326 C C . LEU B 1 11 ? 4.684 41.5 -69.375 1 34.5 11 LEU B C 1
ATOM 1328 O O . LEU B 1 11 ? 3.463 41.5 -69.5 1 34.5 11 LEU B O 1
ATOM 1332 N N . GLY B 1 12 ? 4.961 40.281 -68.75 1 29.42 12 GLY B N 1
ATOM 1333 C CA . GLY B 1 12 ? 4.188 39.656 -67.688 1 29.42 12 GLY B CA 1
ATOM 1334 C C . GLY B 1 12 ? 4.066 40.5 -66.438 1 29.42 12 GLY B C 1
ATOM 1335 O O . GLY B 1 12 ? 5.059 41.062 -65.938 1 29.42 12 GLY B O 1
ATOM 1336 N N . LEU B 1 13 ? 2.934 41.281 -66.188 1 33.94 13 LEU B N 1
ATOM 1337 C CA . LEU B 1 13 ? 2.455 42.094 -65.062 1 33.94 13 LEU B CA 1
ATOM 1338 C C . LEU B 1 13 ? 2.326 41.281 -63.812 1 33.94 13 LEU B C 1
ATOM 1340 O O . LEU B 1 13 ? 1.455 40.406 -63.719 1 33.94 13 LEU B O 1
ATOM 1344 N N . ALA B 1 14 ? 3.348 40.75 -63.125 1 34.28 14 ALA B N 1
ATOM 1345 C CA . ALA B 1 14 ? 3.266 40.062 -61.844 1 34.28 14 ALA B CA 1
ATOM 1346 C C . ALA B 1 14 ? 2.773 40.969 -60.75 1 34.28 14 ALA B C 1
ATOM 1348 O O . ALA B 1 14 ? 3.479 41.906 -60.344 1 34.28 14 ALA B O 1
ATOM 1349 N N . ALA B 1 15 ? 1.509 41.562 -60.719 1 33.94 15 ALA B N 1
ATOM 1350 C CA . ALA B 1 15 ? 1.069 42.375 -59.594 1 33.94 15 ALA B CA 1
ATOM 1351 C C . ALA B 1 15 ? 1.008 41.531 -58.312 1 33.94 15 ALA B C 1
ATOM 1353 O O . ALA B 1 15 ? 0.333 40.5 -58.281 1 33.94 15 ALA B O 1
ATOM 1354 N N . SER B 1 16 ? 2.113 41.531 -57.438 1 36.19 16 SER B N 1
ATOM 1355 C CA . SER B 1 16 ? 2.275 40.938 -56.125 1 36.19 16 SER B CA 1
ATOM 1356 C C . SER B 1 16 ? 1.285 41.562 -55.125 1 36.19 16 SER B C 1
ATOM 1358 O O . SER B 1 16 ? 1.363 42.75 -54.812 1 36.19 16 SER B O 1
ATOM 1360 N N . VAL B 1 17 ? -0.054 41.344 -55.156 1 39.16 17 VAL B N 1
ATOM 1361 C CA . VAL B 1 17 ? -0.917 41.812 -54.094 1 39.16 17 VAL B CA 1
ATOM 1362 C C . VAL B 1 17 ? -0.502 41.156 -52.781 1 39.16 17 VAL B C 1
ATOM 1364 O O . VAL B 1 17 ? -0.593 39.938 -52.625 1 39.16 17 VAL B O 1
ATOM 1367 N N . HIS B 1 18 ? 0.528 41.594 -52.062 1 36.59 18 HIS B N 1
ATOM 1368 C CA . HIS B 1 18 ? 0.848 41.188 -50.719 1 36.59 18 HIS B CA 1
ATOM 1369 C C . HIS B 1 18 ? -0.242 41.625 -49.719 1 36.59 18 HIS B C 1
ATOM 1371 O O . HIS B 1 18 ? -0.305 42.781 -49.344 1 36.59 18 HIS B O 1
ATOM 1377 N N . THR B 1 19 ? -1.546 41.219 -49.812 1 37.97 19 THR B N 1
ATOM 1378 C CA . THR B 1 19 ? -2.443 41.531 -48.688 1 37.97 19 THR B CA 1
ATOM 1379 C C . THR B 1 19 ? -1.908 40.938 -47.406 1 37.97 19 THR B C 1
ATOM 1381 O O . THR B 1 19 ? -1.56 39.75 -47.344 1 37.97 19 THR B O 1
ATOM 1384 N N . THR B 1 20 ? -1.228 41.75 -46.562 1 37.75 20 THR B N 1
ATOM 1385 C CA . THR B 1 20 ? -0.908 41.531 -45.156 1 37.75 20 THR B CA 1
ATOM 1386 C C . THR B 1 20 ? -2.172 41.219 -44.344 1 37.75 20 THR B C 1
ATOM 1388 O O . THR B 1 20 ? -3.068 42.062 -44.25 1 37.75 20 THR B O 1
ATOM 1391 N N . ARG B 1 21 ? -2.789 39.938 -44.5 1 36.22 21 ARG B N 1
ATOM 1392 C CA . ARG B 1 21 ? -3.805 39.562 -43.5 1 36.22 21 ARG B CA 1
ATOM 1393 C C . ARG B 1 21 ? -3.289 39.719 -42.094 1 36.22 21 ARG B C 1
ATOM 1395 O O . ARG B 1 21 ? -2.213 39.219 -41.75 1 36.22 21 ARG B O 1
ATOM 1402 N N . LYS B 1 22 ? -3.707 40.812 -41.375 1 40 22 LYS B N 1
ATOM 1403 C CA . LYS B 1 22 ? -3.643 40.938 -39.938 1 40 22 LYS B CA 1
ATOM 1404 C C . LYS B 1 22 ? -4.199 39.688 -39.25 1 40 22 LYS B C 1
ATOM 1406 O O . LYS B 1 22 ? -5.375 39.375 -39.406 1 40 22 LYS B O 1
ATOM 1411 N N . ARG B 1 23 ? -3.396 38.625 -39.094 1 33.31 23 ARG B N 1
ATOM 1412 C CA . ARG B 1 23 ? -3.729 37.562 -38.188 1 33.31 23 ARG B CA 1
ATOM 1413 C C . ARG B 1 23 ? -4.105 38.094 -36.812 1 33.31 23 ARG B C 1
ATOM 1415 O O . ARG B 1 23 ? -3.322 38.781 -36.156 1 33.31 23 ARG B O 1
ATOM 1422 N N . HIS B 1 24 ? -5.41 38.406 -36.562 1 36.53 24 HIS B N 1
ATOM 1423 C CA . HIS B 1 24 ? -5.91 38.5 -35.188 1 36.53 24 HIS B CA 1
ATOM 1424 C C . HIS B 1 24 ? -5.473 37.312 -34.344 1 36.53 24 HIS B C 1
ATOM 1426 O O . HIS B 1 24 ? -5.848 36.188 -34.625 1 36.53 24 HIS B O 1
ATOM 1432 N N . ALA B 1 25 ? -4.285 37.25 -33.781 1 32.06 25 ALA B N 1
ATOM 1433 C CA . ALA B 1 25 ? -3.938 36.375 -32.656 1 32.06 25 ALA B CA 1
ATOM 1434 C C . ALA B 1 25 ? -4.98 36.438 -31.547 1 32.06 25 ALA B C 1
ATOM 1436 O O . ALA B 1 25 ? -5.168 37.5 -30.938 1 32.06 25 ALA B O 1
ATOM 1437 N N . ILE B 1 26 ? -6.074 35.781 -31.734 1 36.16 26 ILE B N 1
ATOM 1438 C CA . ILE B 1 26 ? -6.879 35.5 -30.547 1 36.16 26 ILE B CA 1
ATOM 1439 C C . ILE B 1 26 ? -5.996 34.938 -29.438 1 36.16 26 ILE B C 1
ATOM 1441 O O . ILE B 1 26 ? -5.449 33.812 -29.578 1 36.16 26 ILE B O 1
ATOM 1445 N N . SER B 1 27 ? -5.312 35.781 -28.656 1 35.28 27 SER B N 1
ATOM 1446 C CA . SER B 1 27 ? -4.758 35.312 -27.391 1 35.28 27 SER B CA 1
ATOM 1447 C C . SER B 1 27 ? -5.77 34.5 -26.609 1 35.28 27 SER B C 1
ATOM 1449 O O . SER B 1 27 ? -6.785 35 -26.141 1 35.28 27 SER B O 1
ATOM 1451 N N . VAL B 1 28 ? -6.074 33.312 -27.016 1 35.44 28 VAL B N 1
ATOM 1452 C CA . VAL B 1 28 ? -6.75 32.438 -26.078 1 35.44 28 VAL B CA 1
ATOM 1453 C C . VAL B 1 28 ? -6.094 32.562 -24.703 1 35.44 28 VAL B C 1
ATOM 1455 O O . VAL B 1 28 ? -4.906 32.25 -24.547 1 35.44 28 VAL B O 1
ATOM 1458 N N . LYS B 1 29 ? -6.469 33.531 -23.891 1 35.78 29 LYS B N 1
ATOM 1459 C CA . LYS B 1 29 ? -6.18 33.375 -22.469 1 35.78 29 LYS B CA 1
ATOM 1460 C C . LYS B 1 29 ? -6.355 31.938 -22.016 1 35.78 29 LYS B C 1
ATOM 1462 O O . LYS B 1 29 ? -7.465 31.391 -22.047 1 35.78 29 LYS B O 1
ATOM 1467 N N . LEU B 1 30 ? -5.41 31.062 -22.359 1 35.06 30 LEU B N 1
ATOM 1468 C CA . LEU B 1 30 ? -5.391 29.828 -21.578 1 35.06 30 LEU B CA 1
ATOM 1469 C C . LEU B 1 30 ? -5.867 30.094 -20.156 1 35.06 30 LEU B C 1
ATOM 1471 O O . LEU B 1 30 ? -5.238 30.844 -19.406 1 35.06 30 LEU B O 1
ATOM 1475 N N . GLU B 1 31 ? -7.133 30.141 -19.859 1 38.41 31 GLU B N 1
ATOM 1476 C CA . GLU B 1 31 ? -7.641 30.062 -18.5 1 38.41 31 GLU B CA 1
ATOM 1477 C C . GLU B 1 31 ? -6.633 29.391 -17.562 1 38.41 31 GLU B C 1
ATOM 1479 O O . GLU B 1 31 ? -5.977 28.422 -17.953 1 38.41 31 GLU B O 1
ATOM 1484 N N . LYS B 1 32 ? -5.957 30.125 -16.734 1 39.62 32 LYS B N 1
ATOM 1485 C CA . LYS B 1 32 ? -5.27 29.578 -15.578 1 39.62 32 LYS B CA 1
ATOM 1486 C C . LYS B 1 32 ? -5.902 28.25 -15.148 1 39.62 32 LYS B C 1
ATOM 1488 O O . LYS B 1 32 ? -7.113 28.172 -14.93 1 39.62 32 LYS B O 1
ATOM 1493 N N . GLY B 1 33 ? -5.609 27.062 -15.672 1 41.28 33 GLY B N 1
ATOM 1494 C CA . GLY B 1 33 ? -6.023 25.766 -15.18 1 41.28 33 GLY B CA 1
ATOM 1495 C C . GLY B 1 33 ? -6.414 25.766 -13.719 1 41.28 33 GLY B C 1
ATOM 1496 O O . GLY B 1 33 ? -5.758 26.406 -12.898 1 41.28 33 GLY B O 1
ATOM 1497 N N . THR B 1 34 ? -7.621 25.828 -13.297 1 43.41 34 THR B N 1
ATOM 1498 C CA . THR B 1 34 ? -8.078 25.609 -11.93 1 43.41 34 THR B CA 1
ATOM 1499 C C . THR B 1 34 ? -7.168 24.609 -11.211 1 43.41 34 THR B C 1
ATOM 1501 O O . THR B 1 34 ? -7.367 23.406 -11.305 1 43.41 34 THR B O 1
ATOM 1504 N N . GLY B 1 35 ? -5.938 24.484 -11.305 1 50.84 35 GLY B N 1
ATOM 1505 C CA . GLY B 1 35 ? -4.973 23.703 -10.547 1 50.84 35 GLY B CA 1
ATOM 1506 C C . GLY B 1 35 ? -5.309 23.625 -9.07 1 50.84 35 GLY B C 1
ATOM 1507 O O . GLY B 1 35 ? -5.516 24.641 -8.414 1 50.84 35 GLY B O 1
ATOM 1508 N N . THR B 1 36 ? -6.156 22.812 -8.617 1 61.97 36 THR B N 1
ATOM 1509 C CA . THR B 1 36 ? -6.527 22.672 -7.211 1 61.97 36 THR B CA 1
ATOM 1510 C C . THR B 1 36 ? -5.336 22.984 -6.305 1 61.97 36 THR B C 1
ATOM 1512 O O . THR B 1 36 ? -4.254 22.422 -6.488 1 61.97 36 THR B O 1
ATOM 1515 N N . LYS B 1 37 ? -5.168 24.125 -5.695 1 78.94 37 LYS B N 1
ATOM 1516 C CA . LYS B 1 37 ? -4.168 24.766 -4.848 1 78.94 37 LYS B CA 1
ATOM 1517 C C . LYS B 1 37 ? -3.812 23.891 -3.652 1 78.94 37 LYS B C 1
ATOM 1519 O O . LYS B 1 37 ? -4.648 23.109 -3.174 1 78.94 37 LYS B O 1
ATOM 1524 N N . GLU B 1 38 ? -2.586 23.766 -3.307 1 87.69 38 GLU B N 1
ATOM 1525 C CA . GLU B 1 38 ? -2.072 23.156 -2.09 1 87.69 38 GLU B CA 1
ATOM 1526 C C . GLU B 1 38 ? -2.674 23.797 -0.845 1 87.69 38 GLU B C 1
ATOM 1528 O O . GLU B 1 38 ? -2.873 25.016 -0.802 1 87.69 38 GLU B O 1
ATOM 1533 N N . LYS B 1 39 ? -3.072 23.01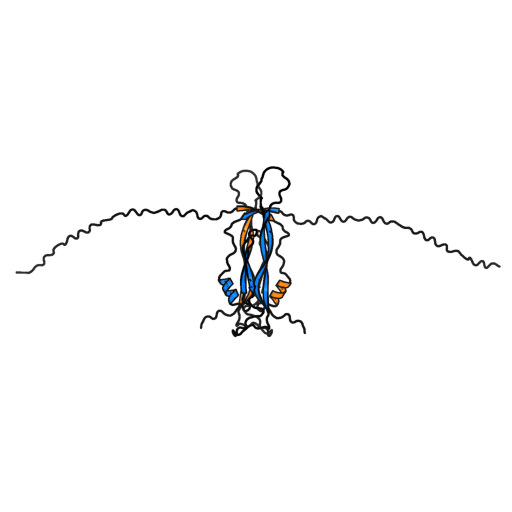6 -0.018 1 91.69 39 LYS B N 1
ATOM 1534 C CA . LYS B 1 39 ? -3.559 23.469 1.279 1 91.69 39 LYS B CA 1
ATOM 1535 C C . LYS B 1 39 ? -2.662 22.969 2.41 1 91.69 39 LYS B C 1
ATOM 1537 O O . LYS B 1 39 ? -2.229 21.812 2.402 1 91.69 39 LYS B O 1
ATOM 1542 N N . VAL B 1 40 ? -2.344 23.875 3.25 1 92.88 40 VAL B N 1
ATOM 1543 C CA . VAL B 1 40 ? -1.577 23.5 4.43 1 92.88 40 VAL B CA 1
ATOM 1544 C C . VAL B 1 40 ? -2.527 23.141 5.57 1 92.88 40 VAL B C 1
ATOM 1546 O O . VAL B 1 40 ? -3.383 23.938 5.945 1 92.88 40 VAL B O 1
ATOM 1549 N N . VAL B 1 41 ? -2.387 22.016 6.148 1 94.12 41 VAL B N 1
ATOM 1550 C CA . VAL B 1 41 ? -3.281 21.547 7.199 1 94.12 41 VAL B CA 1
ATOM 1551 C C . VAL B 1 41 ? -2.465 20.938 8.344 1 94.12 41 VAL B C 1
ATOM 1553 O O . VAL B 1 41 ? -1.253 20.734 8.211 1 94.12 41 VAL B O 1
ATOM 1556 N N . ARG B 1 42 ? -3.152 20.688 9.445 1 94.75 42 ARG B N 1
ATOM 1557 C CA . ARG B 1 42 ? -2.51 20.078 10.609 1 94.75 42 ARG B CA 1
ATOM 1558 C C . ARG B 1 42 ? -2.449 18.562 10.469 1 94.75 42 ARG B C 1
ATOM 1560 O O . ARG B 1 42 ? -3.43 17.938 10.07 1 94.75 42 ARG B O 1
ATOM 1567 N N . LEU B 1 43 ? -1.316 18.016 10.828 1 95.94 43 LEU B N 1
ATOM 1568 C CA . LEU B 1 43 ? -1.116 16.562 10.852 1 95.94 43 LEU B CA 1
ATOM 1569 C C . LEU B 1 43 ? -0.678 16.094 12.234 1 95.94 43 LEU B C 1
ATOM 1571 O O . LEU B 1 43 ? 0.295 16.609 12.789 1 95.94 43 LEU B O 1
ATOM 1575 N N . VAL B 1 44 ? -1.403 15.219 12.719 1 94.88 44 VAL B N 1
ATOM 1576 C CA . VAL B 1 44 ? -1.001 14.594 13.977 1 94.88 44 VAL B CA 1
ATOM 1577 C C . VAL B 1 44 ? -0.162 13.352 13.688 1 94.88 44 VAL B C 1
ATOM 1579 O O . VAL B 1 44 ? -0.678 12.344 13.188 1 94.88 44 VAL B O 1
ATOM 1582 N N . LEU B 1 45 ? 1.064 13.5 14.016 1 92.38 45 LEU B N 1
ATOM 1583 C CA . LEU B 1 45 ? 1.979 12.383 13.836 1 92.38 45 LEU B CA 1
ATOM 1584 C C . LEU B 1 45 ? 2.059 11.539 15.102 1 92.38 45 LEU B C 1
ATOM 1586 O O . LEU B 1 45 ? 2.551 12 16.125 1 92.38 45 LEU B O 1
ATOM 1590 N N . ASP B 1 46 ? 1.593 10.398 14.938 1 92.06 46 ASP B N 1
ATOM 1591 C CA . ASP B 1 46 ? 1.642 9.406 16 1 92.06 46 ASP B CA 1
ATOM 1592 C C . ASP B 1 46 ? 2.637 8.297 15.68 1 92.06 46 ASP B C 1
ATOM 1594 O O . ASP B 1 46 ? 2.363 7.438 14.836 1 92.06 46 ASP B O 1
ATOM 1598 N N . PRO B 1 47 ? 3.719 8.266 16.344 1 86.94 47 PRO B N 1
ATOM 1599 C CA . PRO B 1 47 ? 4.77 7.297 16.016 1 86.94 47 PRO B CA 1
ATOM 1600 C C . PRO B 1 47 ? 4.324 5.852 16.219 1 86.94 47 PRO B C 1
ATOM 1602 O O . PRO B 1 47 ? 4.977 4.93 15.719 1 86.94 47 PRO B O 1
ATOM 1605 N N . SER B 1 48 ? 3.309 5.648 16.984 1 90.5 48 SER B N 1
ATOM 1606 C CA . SER B 1 48 ? 2.816 4.293 17.188 1 90.5 48 SER B CA 1
ATOM 1607 C C . SER B 1 48 ? 2.156 3.746 15.93 1 90.5 48 SER B C 1
ATOM 1609 O O . SER B 1 48 ? 1.958 2.535 15.805 1 90.5 48 SER B O 1
ATOM 1611 N N . VAL B 1 49 ? 1.753 4.711 15.109 1 91.38 49 VAL B N 1
ATOM 1612 C CA . VAL B 1 49 ? 1.16 4.281 13.844 1 91.38 49 VAL B CA 1
ATOM 1613 C C . VAL B 1 49 ? 2.262 3.918 12.852 1 91.38 49 VAL B C 1
ATOM 1615 O O . VAL B 1 49 ? 2.859 4.797 12.227 1 91.38 49 VAL B O 1
ATOM 1618 N N . GLN B 1 50 ? 2.557 2.672 12.797 1 87.62 50 GLN B N 1
ATOM 1619 C CA . GLN B 1 50 ? 3.584 2.119 11.922 1 87.62 50 GLN B CA 1
ATOM 1620 C C . GLN B 1 50 ? 3.076 0.876 11.195 1 87.62 50 GLN B C 1
ATOM 1622 O O . GLN B 1 50 ? 2.193 0.176 11.695 1 87.62 50 GLN B O 1
ATOM 1627 N N . PRO B 1 51 ? 3.59 0.829 9.945 1 86.25 51 PRO B N 1
ATOM 1628 C CA . PRO B 1 51 ? 3.221 -0.447 9.32 1 86.25 51 PRO B CA 1
ATOM 1629 C C . PRO B 1 51 ? 3.691 -1.653 10.133 1 86.25 51 PRO B C 1
ATOM 1631 O O . PRO B 1 51 ? 4.758 -1.61 10.75 1 86.25 51 PRO B O 1
ATOM 1634 N N . GLN B 1 52 ? 2.863 -2.607 10.133 1 82.12 52 GLN B N 1
ATOM 1635 C CA . GLN B 1 52 ? 3.262 -3.84 10.805 1 82.12 52 GLN B CA 1
ATOM 1636 C C . GLN B 1 52 ? 4.367 -4.551 10.031 1 82.12 52 GLN B C 1
ATOM 1638 O O . GLN B 1 52 ? 4.426 -4.473 8.805 1 82.12 52 GLN B O 1
ATOM 1643 N N . ILE B 1 53 ? 5.207 -5.094 10.883 1 78.5 53 ILE B N 1
ATOM 1644 C CA . ILE B 1 53 ? 6.164 -6.023 10.297 1 78.5 53 ILE B CA 1
ATOM 1645 C C . ILE B 1 53 ? 5.426 -7.086 9.484 1 78.5 53 ILE B C 1
ATOM 1647 O O . ILE B 1 53 ? 4.285 -7.43 9.805 1 78.5 53 ILE B O 1
ATOM 1651 N N . VAL B 1 54 ? 6.082 -7.477 8.484 1 85.38 54 VAL B N 1
ATOM 1652 C CA . VAL B 1 54 ? 5.469 -8.523 7.672 1 85.38 54 VAL B CA 1
ATOM 1653 C C . VAL B 1 54 ? 4.906 -9.617 8.57 1 85.38 54 VAL B C 1
ATOM 1655 O O . VAL B 1 54 ? 5.637 -10.211 9.367 1 85.38 54 VAL B O 1
ATOM 1658 N N . SER B 1 55 ? 3.596 -9.773 8.5 1 88.81 55 SER B N 1
ATOM 1659 C CA . SER B 1 55 ? 2.896 -10.727 9.352 1 88.81 55 SER B CA 1
ATOM 1660 C C . SER B 1 55 ? 3.307 -12.164 9.031 1 88.81 55 SER B C 1
ATOM 1662 O O . SER B 1 55 ? 3.818 -12.438 7.941 1 88.81 55 SER B O 1
ATOM 1664 N N . MET B 1 56 ? 3.047 -13.023 9.945 1 88.94 56 MET B N 1
ATOM 1665 C CA . MET B 1 56 ? 3.309 -14.445 9.734 1 88.94 56 MET B CA 1
ATOM 1666 C C . MET B 1 56 ? 2.441 -15 8.609 1 88.94 56 MET B C 1
ATOM 1668 O O . MET B 1 56 ? 2.891 -15.836 7.824 1 88.94 56 MET B O 1
ATOM 1672 N N . SER B 1 57 ? 1.271 -14.539 8.555 1 90.62 57 SER B N 1
ATOM 1673 C CA . SER B 1 57 ? 0.376 -14.977 7.492 1 90.62 57 SER B CA 1
ATOM 1674 C C . SER B 1 57 ? 0.907 -14.57 6.121 1 90.62 57 SER B C 1
ATOM 1676 O O . SER B 1 57 ? 0.826 -15.344 5.164 1 90.62 57 SER B O 1
ATOM 1678 N N . ALA B 1 58 ? 1.397 -13.375 6.121 1 93.88 58 ALA B N 1
ATOM 1679 C CA . ALA B 1 58 ? 1.977 -12.906 4.863 1 93.88 58 ALA B CA 1
ATOM 1680 C C . ALA B 1 58 ? 3.197 -13.742 4.48 1 93.88 58 ALA B C 1
ATOM 1682 O O . ALA B 1 58 ? 3.396 -14.062 3.307 1 93.88 58 ALA B O 1
ATOM 1683 N N . LEU B 1 59 ? 3.953 -14.133 5.449 1 95.31 59 LEU B N 1
ATOM 1684 C CA . LEU B 1 59 ? 5.133 -14.961 5.207 1 95.31 59 LEU B CA 1
ATOM 1685 C C . LEU B 1 59 ? 4.738 -16.344 4.727 1 95.31 59 LEU B C 1
ATOM 1687 O O . LEU B 1 59 ? 5.379 -16.906 3.832 1 95.31 59 LEU B O 1
ATOM 1691 N N . SER B 1 60 ? 3.746 -16.875 5.316 1 94.88 60 SER B N 1
ATOM 1692 C CA . SER B 1 60 ? 3.27 -18.188 4.914 1 94.88 60 SER B CA 1
ATOM 1693 C C . SER B 1 60 ? 2.822 -18.203 3.455 1 94.88 60 SER B C 1
ATOM 1695 O O . SER B 1 60 ? 3.184 -19.094 2.691 1 94.88 60 SER B O 1
ATOM 1697 N N . ILE B 1 61 ? 2.066 -17.234 3.066 1 96.31 61 ILE B N 1
ATOM 1698 C CA . ILE B 1 61 ? 1.588 -17.141 1.692 1 96.31 61 ILE B CA 1
ATOM 1699 C C . ILE B 1 61 ? 2.773 -17 0.742 1 96.31 61 ILE B C 1
ATOM 1701 O O . ILE B 1 61 ? 2.816 -17.641 -0.307 1 96.31 61 ILE B O 1
ATOM 1705 N N . ALA B 1 62 ? 3.711 -16.219 1.123 1 97.62 62 ALA B N 1
ATOM 1706 C CA . ALA B 1 62 ? 4.898 -16 0.305 1 97.62 62 ALA B CA 1
ATOM 1707 C C . ALA B 1 62 ? 5.652 -17.312 0.062 1 97.62 62 ALA B C 1
ATOM 1709 O O . ALA B 1 62 ? 6.121 -17.562 -1.05 1 97.62 62 ALA B O 1
ATOM 1710 N N . ASN B 1 63 ? 5.715 -18.109 1.062 1 94.62 63 ASN B N 1
ATOM 1711 C CA . ASN B 1 63 ? 6.461 -19.359 0.997 1 94.62 63 ASN B CA 1
ATOM 1712 C C . ASN B 1 63 ? 5.68 -20.438 0.248 1 94.62 63 ASN B C 1
ATOM 1714 O O . ASN B 1 63 ? 6.273 -21.266 -0.443 1 94.62 63 ASN B O 1
ATOM 1718 N N . MET B 1 64 ? 4.441 -20.422 0.37 1 94.25 64 MET B N 1
ATOM 1719 C CA . MET B 1 64 ? 3.602 -21.484 -0.196 1 94.25 64 MET B CA 1
ATOM 1720 C C . MET B 1 64 ? 3.275 -21.188 -1.657 1 94.25 64 MET B C 1
ATOM 1722 O O . MET B 1 64 ? 2.803 -22.062 -2.379 1 94.25 64 MET B O 1
ATOM 1726 N N . SER B 1 65 ? 3.518 -20.016 -2.088 1 95.12 65 SER B N 1
ATOM 1727 C CA . SER B 1 65 ? 3.195 -19.609 -3.451 1 95.12 65 SER B CA 1
ATOM 1728 C C . SER B 1 65 ? 4.004 -20.406 -4.469 1 95.12 65 SER B C 1
ATOM 1730 O O . SER B 1 65 ? 5.141 -20.797 -4.195 1 95.12 65 SER B O 1
ATOM 1732 N N . LEU B 1 66 ? 3.438 -20.562 -5.676 1 93.44 66 LEU B N 1
ATOM 1733 C CA . LEU B 1 66 ? 4.172 -21.172 -6.781 1 93.44 66 LEU B CA 1
ATOM 1734 C C . LEU B 1 66 ? 5.258 -20.234 -7.289 1 93.44 66 LEU B C 1
ATOM 1736 O O . LEU B 1 66 ? 6.137 -20.641 -8.055 1 93.44 66 LEU B O 1
ATOM 1740 N N . SER B 1 67 ? 5.16 -19.016 -6.945 1 95.5 67 SER B N 1
ATOM 1741 C CA . SER B 1 67 ? 6.172 -18 -7.176 1 95.5 67 SER B CA 1
ATOM 1742 C C . SER B 1 67 ? 6.605 -17.344 -5.863 1 95.5 67 SER B C 1
ATOM 1744 O O . SER B 1 67 ? 6.332 -16.156 -5.633 1 95.5 67 SER B O 1
ATOM 1746 N N . PRO B 1 68 ? 7.355 -18.109 -5.078 1 96.75 68 PRO B N 1
ATOM 1747 C CA . PRO B 1 68 ? 7.688 -17.609 -3.744 1 96.75 68 PRO B CA 1
ATOM 1748 C C . PRO B 1 68 ? 8.469 -16.297 -3.791 1 96.75 68 PRO B C 1
ATOM 1750 O O . PRO B 1 68 ? 9.141 -16 -4.785 1 96.75 68 PRO B O 1
ATOM 1753 N N . TRP B 1 69 ? 8.344 -15.539 -2.695 1 98.19 69 TRP B N 1
ATOM 1754 C CA . TRP B 1 69 ? 9.109 -14.305 -2.6 1 98.19 69 TRP B CA 1
ATOM 1755 C C . TRP B 1 69 ? 9.609 -14.078 -1.175 1 98.19 69 TRP B C 1
ATOM 1757 O O . TRP B 1 69 ? 9.148 -14.742 -0.24 1 98.19 69 TRP B O 1
ATOM 1767 N N . THR B 1 70 ? 10.547 -13.242 -1.119 1 98.06 70 THR B N 1
ATOM 1768 C CA . THR B 1 70 ? 11.039 -12.711 0.148 1 98.06 70 THR B CA 1
ATOM 1769 C C . THR B 1 70 ? 10.812 -11.203 0.23 1 98.06 70 THR B C 1
ATOM 1771 O O . THR B 1 70 ? 10.422 -10.578 -0.756 1 98.06 70 THR B O 1
ATOM 1774 N N . TYR B 1 71 ? 10.984 -10.695 1.433 1 97.06 71 TYR B N 1
ATOM 1775 C CA . TYR B 1 71 ? 10.82 -9.258 1.618 1 97.06 71 TYR B CA 1
ATOM 1776 C C . TYR B 1 71 ? 12.164 -8.578 1.837 1 97.06 71 TYR B C 1
ATOM 1778 O O . TYR B 1 71 ? 13.031 -9.117 2.539 1 97.06 71 TYR B O 1
ATOM 1786 N N . ARG B 1 72 ? 12.266 -7.465 1.226 1 97 72 ARG B N 1
ATOM 1787 C CA . ARG B 1 72 ? 13.398 -6.57 1.438 1 97 72 ARG B CA 1
ATOM 1788 C C . ARG B 1 72 ? 12.93 -5.176 1.835 1 97 72 ARG B C 1
ATOM 1790 O O . ARG B 1 72 ? 12.102 -4.574 1.143 1 97 72 ARG B O 1
ATOM 1797 N N . ASP B 1 73 ? 13.539 -4.688 2.854 1 95.56 73 ASP B N 1
ATOM 1798 C CA . ASP B 1 73 ? 13.102 -3.391 3.355 1 95.56 73 ASP B CA 1
ATOM 1799 C C . ASP B 1 73 ? 13.914 -2.256 2.746 1 95.56 73 ASP B C 1
ATOM 1801 O O . ASP B 1 73 ? 15.133 -2.381 2.576 1 95.56 73 ASP B O 1
ATOM 1805 N N . SER B 1 74 ? 13.234 -1.213 2.383 1 95.75 74 SER B N 1
ATOM 1806 C CA . SER B 1 74 ? 13.898 0.063 2.137 1 95.75 74 SER B CA 1
ATOM 1807 C C . SER B 1 74 ? 13.727 1.014 3.316 1 95.75 74 SER B C 1
ATOM 1809 O O . SER B 1 74 ? 12.719 0.954 4.023 1 95.75 74 SER B O 1
ATOM 1811 N N . TYR B 1 75 ? 14.781 1.812 3.562 1 96.75 75 TYR B N 1
ATOM 1812 C CA . TYR B 1 75 ? 14.727 2.76 4.672 1 96.75 75 TYR B CA 1
ATOM 1813 C C . TYR B 1 75 ? 15.016 4.176 4.188 1 96.75 75 TYR B C 1
ATOM 1815 O O . TYR B 1 75 ? 15.969 4.398 3.434 1 96.75 75 TYR B O 1
ATOM 1823 N N . ASP B 1 76 ? 14.18 5.133 4.52 1 96.81 76 ASP B N 1
ATOM 1824 C CA . ASP B 1 76 ? 14.32 6.57 4.297 1 96.81 76 ASP B CA 1
ATOM 1825 C C . ASP B 1 76 ? 13.906 7.363 5.531 1 96.81 76 ASP B C 1
ATOM 1827 O O . ASP B 1 76 ? 12.719 7.406 5.879 1 96.81 76 ASP B O 1
ATOM 1831 N N . ALA B 1 77 ? 14.789 8.078 6.188 1 95.62 77 ALA B N 1
ATOM 1832 C CA . ALA B 1 77 ? 14.539 8.805 7.434 1 95.62 77 ALA B CA 1
ATOM 1833 C C . ALA B 1 77 ? 13.602 9.984 7.207 1 95.62 77 ALA B C 1
ATOM 1835 O O . ALA B 1 77 ? 12.961 10.461 8.141 1 95.62 77 ALA B O 1
ATOM 1836 N N . SER B 1 78 ? 13.523 10.461 6 1 95.88 78 SER B N 1
ATOM 1837 C CA . SER B 1 78 ? 12.711 11.641 5.711 1 95.88 78 SER B CA 1
ATOM 1838 C C . SER B 1 78 ? 11.328 11.25 5.207 1 95.88 78 SER B C 1
ATOM 1840 O O . SER B 1 78 ? 10.57 12.102 4.738 1 95.88 78 SER B O 1
ATOM 1842 N N . ARG B 1 79 ? 11.031 9.984 5.367 1 96.44 79 ARG B N 1
ATOM 1843 C CA . ARG B 1 79 ? 9.758 9.484 4.859 1 96.44 79 ARG B CA 1
ATOM 1844 C C . ARG B 1 79 ? 8.953 8.812 5.969 1 96.44 79 ARG B C 1
ATOM 1846 O O . ARG B 1 79 ? 9.531 8.211 6.879 1 96.44 79 ARG B O 1
ATOM 1853 N N . TRP B 1 80 ? 7.641 8.945 5.855 1 94.88 80 TRP B N 1
ATOM 1854 C CA . TRP B 1 80 ? 6.73 8.133 6.656 1 94.88 80 TRP B CA 1
ATOM 1855 C C . TRP B 1 80 ? 5.844 7.27 5.77 1 94.88 80 TRP B C 1
ATOM 1857 O O . TRP B 1 80 ? 5.16 7.777 4.879 1 94.88 80 TRP B O 1
ATOM 1867 N N . PRO B 1 81 ? 5.703 5.977 6.098 1 95.44 81 PRO B N 1
ATOM 1868 C CA . PRO B 1 81 ? 6.566 5.238 7.023 1 95.44 81 PRO B CA 1
ATOM 1869 C C . PRO B 1 81 ? 8.023 5.219 6.574 1 95.44 81 PRO B C 1
ATOM 1871 O O . PRO B 1 81 ? 8.312 5.281 5.375 1 95.44 81 PRO B O 1
ATOM 1874 N N . GLN B 1 82 ? 8.898 5.059 7.496 1 95.5 82 GLN B N 1
ATOM 1875 C CA . GLN B 1 82 ? 10.328 5.105 7.184 1 95.5 82 GLN B CA 1
ATOM 1876 C C . GLN B 1 82 ? 10.797 3.793 6.562 1 95.5 82 GLN B C 1
ATOM 1878 O O . GLN B 1 82 ? 11.75 3.775 5.777 1 95.5 82 GLN B O 1
ATOM 1883 N N . ARG B 1 83 ? 10.172 2.773 6.98 1 95.5 83 ARG B N 1
ATOM 1884 C CA . ARG B 1 83 ? 10.5 1.449 6.465 1 95.5 83 ARG B CA 1
ATOM 1885 C C . ARG B 1 83 ? 9.367 0.906 5.602 1 95.5 83 ARG B C 1
ATOM 1887 O O . ARG B 1 83 ? 8.203 0.912 6.016 1 95.5 83 ARG B O 1
ATOM 1894 N N . ILE B 1 84 ? 9.711 0.516 4.375 1 96.38 84 ILE B N 1
ATOM 1895 C CA . ILE B 1 84 ? 8.742 -0.089 3.465 1 96.38 84 ILE B CA 1
ATOM 1896 C C . ILE B 1 84 ? 9.266 -1.439 2.98 1 96.38 84 ILE B C 1
ATOM 1898 O O . ILE B 1 84 ? 10.414 -1.545 2.533 1 96.38 84 ILE B O 1
ATOM 1902 N N . SER B 1 85 ? 8.461 -2.432 3.119 1 96.69 85 SER B N 1
ATOM 1903 C CA . SER B 1 85 ? 8.828 -3.775 2.691 1 96.69 85 SER B CA 1
ATOM 1904 C C . SER B 1 85 ? 8.445 -4.016 1.234 1 96.69 85 SER B C 1
ATOM 1906 O O . SER B 1 85 ? 7.316 -3.744 0.831 1 96.69 85 SER B O 1
ATOM 1908 N N . HIS B 1 86 ? 9.406 -4.516 0.484 1 97.62 86 HIS B N 1
ATOM 1909 C CA . HIS B 1 86 ? 9.211 -4.879 -0.915 1 97.62 86 HIS B CA 1
ATOM 1910 C C . HIS B 1 86 ? 9.344 -6.383 -1.119 1 97.62 86 HIS B C 1
ATOM 1912 O O . HIS B 1 86 ? 10.297 -7 -0.632 1 97.62 86 HIS B O 1
ATOM 1918 N N . ALA B 1 87 ? 8.391 -6.895 -1.838 1 98.44 87 ALA B N 1
ATOM 1919 C CA . ALA B 1 87 ? 8.508 -8.305 -2.217 1 98.44 87 ALA B CA 1
ATOM 1920 C C . ALA B 1 87 ? 9.555 -8.484 -3.318 1 98.44 87 ALA B C 1
ATOM 1922 O O . ALA B 1 87 ? 9.648 -7.668 -4.234 1 98.44 87 ALA B O 1
ATOM 1923 N N . GLN B 1 88 ? 10.328 -9.531 -3.174 1 98.44 88 GLN B N 1
ATOM 1924 C CA . GLN B 1 88 ? 11.273 -9.953 -4.203 1 98.44 88 GLN B CA 1
ATOM 1925 C C . GLN B 1 88 ? 11.008 -11.391 -4.641 1 98.44 88 GLN B C 1
ATOM 1927 O O . GLN B 1 88 ? 11.219 -12.328 -3.867 1 98.44 88 GLN B O 1
ATOM 1932 N N . CYS B 1 89 ? 10.633 -11.484 -5.898 1 98.06 89 CYS B N 1
ATOM 1933 C CA . CYS B 1 89 ? 10.367 -12.828 -6.406 1 98.06 89 CYS B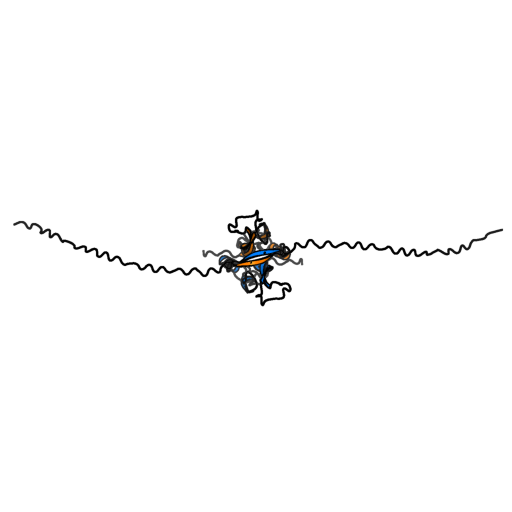 CA 1
ATOM 1934 C C . CYS B 1 89 ? 11.641 -13.672 -6.41 1 98.06 89 CYS B C 1
ATOM 1936 O O . CYS B 1 89 ? 12.695 -13.211 -6.844 1 98.06 89 CYS B O 1
ATOM 1938 N N . GLN B 1 90 ? 11.516 -14.867 -6.027 1 96.62 90 GLN B N 1
ATOM 1939 C CA . GLN B 1 90 ? 12.688 -15.727 -5.848 1 96.62 90 GLN B CA 1
ATOM 1940 C C . GLN B 1 90 ? 12.969 -16.547 -7.105 1 96.62 90 GLN B C 1
ATOM 1942 O O . GLN B 1 90 ? 14.055 -17.109 -7.262 1 96.62 90 GLN B O 1
ATOM 1947 N N . THR B 1 91 ? 11.969 -16.672 -7.969 1 93.81 91 THR B N 1
ATOM 1948 C CA . THR B 1 91 ? 12.094 -17.484 -9.18 1 93.81 91 THR B CA 1
ATOM 1949 C C . THR B 1 91 ? 11.664 -16.688 -10.406 1 93.81 91 THR B C 1
ATOM 1951 O O . THR B 1 91 ? 10.969 -15.672 -10.289 1 93.81 91 THR B O 1
ATOM 1954 N N . SER B 1 92 ? 12.18 -17.156 -11.594 1 92.06 92 SER B N 1
ATOM 1955 C CA . SER B 1 92 ? 11.75 -16.547 -12.852 1 92.06 92 SER B CA 1
ATOM 1956 C C . SER B 1 92 ? 10.523 -17.266 -13.414 1 92.06 92 SER B C 1
ATOM 1958 O O . SER B 1 92 ? 9.695 -16.656 -14.094 1 92.06 92 SER B O 1
ATOM 1960 N N . GLY B 1 93 ? 10.547 -18.594 -13.102 1 92.06 93 GLY B N 1
ATOM 1961 C CA . GLY B 1 93 ? 9.383 -19.406 -13.422 1 92.06 93 GLY B CA 1
ATOM 1962 C C . GLY B 1 93 ? 8.555 -19.781 -12.211 1 92.06 93 GLY B C 1
ATOM 1963 O O . GLY B 1 93 ? 8.656 -19.141 -11.156 1 92.06 93 GLY B O 1
ATOM 1964 N N . CYS B 1 94 ? 7.602 -20.688 -12.422 1 92.62 94 CYS B N 1
ATOM 1965 C CA . CYS B 1 94 ? 6.742 -21.094 -11.312 1 92.62 94 CYS B CA 1
ATOM 1966 C C . CYS B 1 94 ? 7.047 -22.531 -10.883 1 92.62 94 CYS B C 1
ATOM 1968 O O . CYS B 1 94 ? 7.375 -23.375 -11.719 1 92.62 94 CYS B O 1
ATOM 1970 N N . LEU B 1 95 ? 6.93 -22.688 -9.594 1 89.06 95 LEU B N 1
ATOM 1971 C CA . LEU B 1 95 ? 7.219 -24.016 -9.039 1 89.06 95 LEU B CA 1
ATOM 1972 C C . LEU B 1 95 ? 6.133 -25.016 -9.43 1 89.06 95 LEU B C 1
ATOM 1974 O O . LEU B 1 95 ? 4.961 -24.641 -9.531 1 89.06 95 LEU B O 1
ATOM 1978 N N . SER B 1 96 ? 6.582 -26.203 -9.672 1 78.62 96 SER B N 1
ATOM 1979 C CA . SER B 1 96 ? 5.641 -27.281 -9.969 1 78.62 96 SER B CA 1
ATOM 1980 C C . SER B 1 96 ? 5.125 -27.938 -8.688 1 78.62 96 SER B C 1
ATOM 1982 O O . SER B 1 96 ? 5.746 -27.812 -7.625 1 78.62 96 SER B O 1
ATOM 1984 N N . LEU B 1 97 ? 3.861 -28.453 -8.727 1 71.44 97 LEU B N 1
ATOM 1985 C CA . LEU B 1 97 ? 3.338 -29.141 -7.562 1 71.44 97 LEU B CA 1
ATOM 1986 C C . LEU B 1 97 ? 4.168 -30.391 -7.254 1 71.44 97 LEU B C 1
ATOM 1988 O O . LEU B 1 97 ? 4.227 -30.828 -6.105 1 71.44 97 LEU B O 1
ATOM 1992 N N . GLN B 1 98 ? 4.574 -30.938 -8.297 1 62.78 98 GLN B N 1
ATOM 1993 C CA . GLN B 1 98 ? 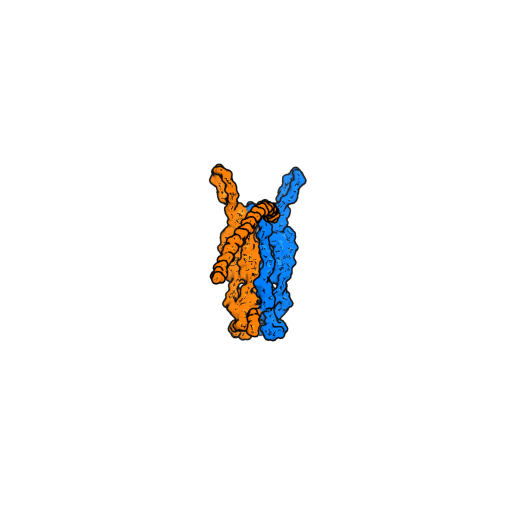5.25 -32.219 -8.141 1 62.78 98 GLN B CA 1
ATOM 1994 C C . GLN B 1 98 ? 6.621 -32.031 -7.492 1 62.78 98 GLN B C 1
ATOM 1996 O O . GLN B 1 98 ? 7.289 -33.031 -7.168 1 62.78 98 GLN B O 1
ATOM 2001 N N . GLY B 1 99 ? 6.73 -30.75 -6.789 1 55.88 99 GLY B N 1
ATOM 2002 C CA . GLY B 1 99 ? 7.938 -30.578 -5.996 1 55.88 99 GLY B CA 1
ATOM 2003 C C . GLY B 1 99 ? 9.18 -30.359 -6.84 1 55.88 99 GLY B C 1
ATOM 2004 O O . GLY B 1 99 ? 10.242 -30.031 -6.312 1 55.88 99 GLY B O 1
ATOM 2005 N N . GLU B 1 100 ? 9.242 -30.969 -8.094 1 60.19 100 GLU B N 1
ATOM 2006 C CA . GLU B 1 100 ? 10.539 -30.969 -8.766 1 60.19 100 GLU B CA 1
ATOM 2007 C C . GLU B 1 100 ? 10.641 -29.797 -9.75 1 60.19 100 GLU B C 1
ATOM 2009 O O . GLU B 1 100 ? 9.953 -29.781 -10.773 1 60.19 100 GLU B O 1
ATOM 2014 N N . GLY B 1 101 ? 11.172 -28.734 -9.383 1 73.69 101 GLY B N 1
ATOM 2015 C CA . GLY B 1 101 ? 11.766 -27.766 -10.305 1 73.69 101 GLY B CA 1
ATOM 2016 C C . GLY B 1 101 ? 10.805 -26.672 -10.719 1 73.69 101 GLY B C 1
ATOM 2017 O O . GLY B 1 101 ? 9.711 -26.547 -10.156 1 73.69 101 GLY B O 1
ATOM 2018 N N . GLU B 1 102 ? 11.188 -25.688 -11.477 1 77.94 102 GLU B N 1
ATOM 2019 C CA . GLU B 1 102 ? 10.453 -24.562 -12.039 1 77.94 102 GLU B CA 1
ATOM 2020 C C . GLU B 1 102 ? 9.836 -24.922 -13.391 1 77.94 102 GLU B C 1
ATOM 2022 O O . GLU B 1 102 ? 10.477 -25.578 -14.219 1 77.94 102 GLU B O 1
ATOM 2027 N N . ASP B 1 103 ? 8.508 -24.828 -13.398 1 76.5 103 ASP B N 1
ATOM 2028 C CA . ASP B 1 103 ? 7.855 -24.891 -14.703 1 76.5 103 ASP B CA 1
ATOM 2029 C C . ASP B 1 103 ? 8.156 -23.641 -15.523 1 76.5 103 ASP B C 1
ATOM 2031 O O . ASP B 1 103 ? 7.641 -22.562 -15.234 1 76.5 103 ASP B O 1
ATOM 2035 N N . SER B 1 104 ? 8.906 -23.797 -16.594 1 75.75 104 SER B N 1
ATOM 2036 C CA . SER B 1 104 ? 9.367 -22.672 -17.375 1 75.75 104 SER B CA 1
ATOM 2037 C C . SER B 1 104 ? 8.289 -22.188 -18.344 1 75.75 104 SER B C 1
ATOM 2039 O O . SER B 1 104 ? 8.461 -21.172 -19.031 1 75.75 104 SER B O 1
ATOM 2041 N N . SER B 1 105 ? 7.223 -22.906 -18.312 1 82.69 105 SER B N 1
ATOM 2042 C CA . SER B 1 105 ? 6.145 -22.453 -19.188 1 82.69 105 SER B CA 1
ATOM 2043 C C . SER B 1 105 ? 5.383 -21.281 -18.562 1 82.69 105 SER B C 1
ATOM 2045 O O . SER B 1 105 ? 4.551 -20.656 -19.234 1 82.69 105 SER B O 1
ATOM 2047 N N . LEU B 1 106 ? 5.68 -21.125 -17.359 1 88.5 106 LEU B N 1
ATOM 2048 C CA . LEU B 1 106 ? 5.066 -20.016 -16.641 1 88.5 106 LEU B CA 1
ATOM 2049 C C . LEU B 1 106 ? 6.121 -19 -16.203 1 88.5 106 LEU B C 1
ATOM 2051 O O . LEU B 1 106 ? 7.305 -19.328 -16.109 1 88.5 106 LEU B O 1
ATOM 2055 N N . ASP B 1 107 ? 5.684 -17.781 -16.094 1 93.31 107 ASP B N 1
ATOM 2056 C CA . ASP B 1 107 ? 6.578 -16.734 -15.625 1 93.31 107 ASP B CA 1
ATOM 2057 C C . ASP B 1 107 ? 6.141 -16.219 -14.258 1 93.31 107 ASP B C 1
ATOM 2059 O O . ASP B 1 107 ? 4.957 -15.969 -14.031 1 93.31 107 ASP B O 1
ATOM 2063 N N . ALA B 1 108 ? 7.09 -16.172 -13.375 1 95.88 108 ALA B N 1
ATOM 2064 C CA . ALA B 1 108 ? 6.836 -15.461 -12.117 1 95.88 108 ALA B CA 1
ATOM 2065 C C . ALA B 1 108 ? 6.977 -13.953 -12.305 1 95.88 108 ALA B C 1
ATOM 2067 O O . ALA B 1 108 ? 8.039 -13.461 -12.68 1 95.88 108 ALA B O 1
ATOM 2068 N N . GLN B 1 109 ? 5.938 -13.227 -12.008 1 97.19 109 GLN B N 1
ATOM 2069 C CA . GLN B 1 109 ? 5.945 -11.781 -12.211 1 97.19 109 GLN B CA 1
ATOM 2070 C C . GLN B 1 109 ? 5.602 -11.047 -10.922 1 97.19 109 GLN B C 1
ATOM 2072 O O . GLN B 1 109 ? 4.727 -11.477 -10.164 1 97.19 109 GLN B O 1
ATOM 2077 N N . PRO B 1 110 ? 6.219 -9.945 -10.734 1 98.12 110 PRO B N 1
ATOM 2078 C CA . PRO B 1 110 ? 5.887 -9.141 -9.562 1 98.12 110 PRO B CA 1
ATOM 2079 C C . PRO B 1 110 ? 4.535 -8.445 -9.68 1 98.12 110 PRO B C 1
ATOM 2081 O O . PRO B 1 110 ? 4.109 -8.102 -10.789 1 98.12 110 PRO B O 1
ATOM 2084 N N . ILE B 1 111 ? 3.885 -8.297 -8.555 1 98.12 111 ILE B N 1
ATOM 2085 C CA . ILE B 1 111 ? 2.701 -7.449 -8.453 1 98.12 111 ILE B CA 1
ATOM 2086 C C . ILE B 1 111 ? 3.088 -6.09 -7.871 1 98.12 111 ILE B C 1
ATOM 2088 O O . ILE B 1 111 ? 3.625 -6.012 -6.762 1 98.12 111 ILE B O 1
ATOM 2092 N N . TYR B 1 112 ? 2.781 -5.043 -8.617 1 96.62 112 TYR B N 1
ATOM 2093 C CA . TYR B 1 112 ? 3.1 -3.688 -8.18 1 96.62 112 TYR B CA 1
ATOM 2094 C C . TYR B 1 112 ? 1.867 -2.996 -7.613 1 96.62 112 TYR B C 1
ATOM 2096 O O . TYR B 1 112 ? 0.745 -3.246 -8.055 1 96.62 112 TYR B O 1
ATOM 2104 N N . TYR B 1 113 ? 2.131 -2.156 -6.711 1 95.38 113 TYR B N 1
ATOM 2105 C CA . TYR B 1 113 ? 1.085 -1.332 -6.117 1 95.38 113 TYR B CA 1
ATOM 2106 C C . TYR B 1 113 ? 1.634 0.028 -5.699 1 95.38 113 TYR B C 1
ATOM 2108 O O . TYR B 1 113 ? 2.783 0.134 -5.27 1 95.38 113 TYR B O 1
ATOM 2116 N N . GLN B 1 114 ? 0.846 1.043 -5.82 1 95.75 114 GLN B N 1
ATOM 2117 C CA . GLN B 1 114 ? 1.252 2.387 -5.43 1 95.75 114 GLN B CA 1
ATOM 2118 C C . GLN B 1 114 ? 0.703 2.746 -4.051 1 95.75 114 GLN B C 1
ATOM 2120 O O . GLN B 1 114 ? -0.504 2.662 -3.816 1 95.75 114 GLN B O 1
ATOM 2125 N N . VAL B 1 115 ? 1.591 3.258 -3.182 1 96 115 VAL B N 1
ATOM 2126 C CA . VAL B 1 115 ? 1.164 3.545 -1.817 1 96 115 VAL B CA 1
ATOM 2127 C C . VAL B 1 115 ? 1.442 5.008 -1.485 1 96 115 VAL B C 1
ATOM 2129 O O . VAL B 1 115 ? 2.34 5.625 -2.066 1 96 115 VAL B O 1
ATOM 2132 N N . LEU B 1 116 ? 0.646 5.555 -0.529 1 96.75 116 LEU B N 1
ATOM 2133 C CA . LEU B 1 116 ? 0.846 6.898 0.002 1 96.75 116 LEU B CA 1
ATOM 2134 C C . LEU B 1 116 ? 2.059 6.941 0.926 1 96.75 116 LEU B C 1
ATOM 2136 O O . LEU B 1 116 ? 2.254 6.039 1.744 1 96.75 116 LEU B O 1
ATOM 2140 N N . VAL B 1 117 ? 2.82 7.953 0.798 1 97.38 117 VAL B N 1
ATOM 2141 C CA . VAL B 1 117 ? 3.908 8.242 1.725 1 97.38 117 VAL B CA 1
ATOM 2142 C C . VAL B 1 117 ? 3.918 9.734 2.061 1 97.38 117 VAL B C 1
ATOM 2144 O O . VAL B 1 117 ? 3.305 10.539 1.355 1 97.38 117 VAL B O 1
ATOM 2147 N N . LEU B 1 118 ? 4.559 10.086 3.18 1 97.19 118 LEU B N 1
ATOM 2148 C CA . LEU B 1 118 ? 4.789 11.477 3.57 1 97.19 118 LEU B CA 1
ATOM 2149 C C . LEU B 1 118 ? 6.277 11.797 3.578 1 97.19 118 LEU B C 1
ATOM 2151 O O . LEU B 1 118 ? 7.074 11.047 4.156 1 97.19 118 LEU B O 1
ATOM 2155 N N . HIS B 1 119 ? 6.613 12.875 2.953 1 97.56 119 HIS B N 1
ATOM 2156 C CA . HIS B 1 119 ? 8 13.32 2.965 1 97.56 119 HIS B CA 1
ATOM 2157 C C . HIS B 1 119 ? 8.172 14.547 3.855 1 97.56 119 HIS B C 1
ATOM 2159 O O . HIS B 1 119 ? 7.43 15.523 3.73 1 97.56 119 HIS B O 1
ATOM 2165 N N . ARG B 1 120 ? 9.102 14.43 4.723 1 96.56 120 ARG B N 1
ATOM 2166 C CA . ARG B 1 120 ? 9.516 15.586 5.516 1 96.56 120 ARG B CA 1
ATOM 2167 C C . ARG B 1 120 ? 10.438 16.5 4.719 1 96.56 120 ARG B C 1
ATOM 2169 O O . ARG B 1 120 ? 11.516 16.078 4.289 1 96.56 120 ARG B O 1
ATOM 2176 N N . VAL B 1 121 ? 10.07 17.719 4.531 1 95.75 121 VAL B N 1
ATOM 2177 C CA . VAL B 1 121 ? 10.859 18.656 3.732 1 95.75 121 VAL B CA 1
ATOM 2178 C C . VAL B 1 121 ? 11.023 19.969 4.488 1 95.75 121 VAL B C 1
ATOM 2180 O O . VAL B 1 121 ? 10.141 20.375 5.254 1 95.75 121 VAL B O 1
ATOM 2183 N N . PRO B 1 122 ? 12.188 20.594 4.352 1 93.06 122 PRO B N 1
ATOM 2184 C CA . PRO B 1 122 ? 12.336 21.906 4.969 1 93.06 122 PRO B CA 1
ATOM 2185 C C . PRO B 1 122 ? 11.32 22.922 4.449 1 93.06 122 PRO B C 1
ATOM 2187 O O . PRO B 1 122 ? 11 22.938 3.26 1 93.06 122 PRO B O 1
ATOM 2190 N N . ARG B 1 123 ? 10.836 23.625 5.328 1 88.31 123 ARG B N 1
ATOM 2191 C CA . ARG B 1 123 ? 9.891 24.672 4.945 1 88.31 123 ARG B CA 1
ATOM 2192 C C . ARG B 1 123 ? 10.609 25.828 4.254 1 88.31 123 ARG B C 1
ATOM 2194 O O . ARG B 1 123 ? 11.703 26.219 4.668 1 88.31 123 ARG B O 1
ATOM 2201 N N . GLN B 1 124 ? 10.164 26.094 3.004 1 74 124 GLN B N 1
ATOM 2202 C CA . GLN B 1 124 ? 10.766 27.234 2.311 1 74 124 GLN B CA 1
ATOM 2203 C C . GLN B 1 124 ? 10.352 28.547 2.959 1 74 124 GLN B C 1
ATOM 2205 O O . GLN B 1 124 ? 9.164 28.828 3.121 1 74 124 GLN B O 1
ATOM 2210 N N . ARG B 1 125 ? 10.898 28.984 4.062 1 63.34 125 ARG B N 1
ATOM 2211 C CA . ARG B 1 125 ? 10.57 30.266 4.672 1 63.34 125 ARG B CA 1
ATOM 2212 C C . ARG B 1 125 ? 11.031 31.422 3.793 1 63.34 125 ARG B C 1
ATOM 2214 O O . ARG B 1 125 ? 12.117 31.375 3.211 1 63.34 125 ARG B O 1
ATOM 2221 N N . GLN B 1 126 ? 10.031 32.125 3.232 1 58.22 126 GLN B N 1
ATOM 2222 C CA . GLN B 1 126 ? 10.406 33.406 2.686 1 58.22 126 GLN B CA 1
ATOM 2223 C C . GLN B 1 126 ? 11.398 34.125 3.6 1 58.22 126 GLN B C 1
ATOM 2225 O O . GLN B 1 126 ? 11.484 33.812 4.789 1 58.22 126 GLN B O 1
ATOM 2230 N N . ASN B 1 127 ? 12 35.25 3.127 1 51.53 127 ASN B N 1
ATOM 2231 C CA . ASN B 1 127 ? 13.039 36.219 3.518 1 51.53 127 ASN B CA 1
ATOM 2232 C C . ASN B 1 127 ? 12.906 36.594 4.984 1 51.53 127 ASN B C 1
ATOM 2234 O O . ASN B 1 127 ? 13.312 37.688 5.371 1 51.53 127 ASN B O 1
ATOM 2238 N N . ASN B 1 128 ? 12.062 36.062 5.82 1 51.03 128 ASN B N 1
ATOM 2239 C CA . ASN B 1 128 ? 12.094 37.031 6.914 1 51.03 128 ASN B CA 1
ATOM 2240 C C . ASN B 1 128 ? 13.453 37.031 7.609 1 51.03 128 ASN B C 1
ATOM 2242 O O . ASN B 1 128 ? 14.031 35.969 7.871 1 51.03 128 ASN B O 1
ATOM 2246 N N . LYS B 1 129 ? 14.273 38.062 7.434 1 52.12 129 LYS B N 1
ATOM 2247 C CA . LYS B 1 129 ? 15.586 38.594 7.812 1 52.12 129 LYS B CA 1
ATOM 2248 C C . LYS B 1 129 ? 16.062 37.969 9.133 1 52.12 129 LYS B C 1
ATOM 2250 O O . LYS B 1 129 ? 17.266 37.938 9.398 1 52.12 129 LYS B O 1
ATOM 2255 N N . GLY B 1 130 ? 15.328 38.062 10.266 1 51.06 130 GLY B N 1
ATOM 2256 C CA . GLY B 1 130 ? 16.047 38.188 11.523 1 51.06 130 GLY B CA 1
ATOM 2257 C C . GLY B 1 130 ? 16.625 36.844 11.992 1 51.06 130 GLY B C 1
ATOM 2258 O O . GLY B 1 130 ? 17.766 36.5 11.648 1 51.06 130 GLY B O 1
ATOM 2259 N N . GLY B 1 131 ? 16.172 36.094 13.172 1 52.34 131 GLY B N 1
ATOM 2260 C CA . GLY B 1 131 ? 16.875 35.281 14.141 1 52.34 131 GLY B CA 1
ATOM 2261 C C . GLY B 1 131 ? 17.156 33.875 13.641 1 52.34 131 GLY B C 1
ATOM 2262 O O . GLY B 1 131 ? 16.625 33.469 12.602 1 52.34 131 GLY B O 1
ATOM 2263 N N . ARG B 1 132 ? 18.25 33.188 13.961 1 54.12 132 ARG B N 1
ATOM 2264 C CA . ARG B 1 132 ? 18.75 31.812 13.883 1 54.12 132 ARG B CA 1
ATOM 2265 C C . ARG B 1 132 ? 17.594 30.812 13.891 1 54.12 132 ARG B C 1
ATOM 2267 O O . ARG B 1 132 ? 17.25 30.266 14.938 1 54.12 132 ARG B O 1
ATOM 2274 N N . LYS B 1 133 ? 16.375 31.016 13.258 1 57.25 133 LYS B N 1
ATOM 2275 C CA . LYS B 1 133 ? 15.219 30.172 13.586 1 57.25 133 LYS B CA 1
ATOM 2276 C C . LYS B 1 133 ? 15.383 28.766 13.031 1 57.25 133 LYS B C 1
ATOM 2278 O O . LYS B 1 133 ? 15.859 28.578 11.906 1 57.25 133 LYS B O 1
ATOM 2283 N N . GLY B 1 134 ? 15.617 27.734 13.836 1 63.12 134 GLY B N 1
ATOM 2284 C CA . GLY B 1 134 ? 15.68 26.312 13.57 1 63.12 134 GLY B CA 1
ATOM 2285 C C . GLY B 1 134 ? 14.883 25.891 12.352 1 63.12 134 GLY B C 1
ATOM 2286 O O . GLY B 1 134 ? 13.953 26.578 11.938 1 63.12 134 GLY B O 1
ATOM 2287 N N . LYS B 1 135 ? 15.523 25.109 11.461 1 69.31 135 LYS B N 1
ATOM 2288 C CA . LYS B 1 135 ? 14.906 24.578 10.25 1 69.31 135 LYS B CA 1
ATOM 2289 C C . LYS B 1 135 ? 13.523 24 10.547 1 69.31 135 LYS B C 1
ATOM 2291 O O . LYS B 1 135 ? 13.375 23.125 11.391 1 69.31 135 LYS B O 1
ATOM 2296 N N . LYS B 1 136 ? 12.594 24.703 10.203 1 86.06 136 LYS B N 1
ATOM 2297 C CA . LYS B 1 136 ? 11.234 24.188 10.312 1 86.06 136 LYS B CA 1
ATOM 2298 C C . LYS B 1 136 ? 10.914 23.234 9.156 1 86.06 136 LYS B C 1
ATOM 2300 O O . LYS B 1 136 ? 11.438 23.406 8.055 1 86.06 136 LYS B O 1
ATOM 2305 N N . TYR B 1 137 ? 10.266 22.141 9.453 1 92.56 137 TYR B N 1
ATOM 2306 C CA . TYR B 1 137 ? 9.93 21.141 8.445 1 92.56 137 TYR B CA 1
ATOM 2307 C C . TYR B 1 137 ? 8.422 21.016 8.266 1 92.56 137 TYR B C 1
ATOM 2309 O O . TYR B 1 137 ? 7.656 21.422 9.141 1 92.56 137 TYR B O 1
ATOM 2317 N N . GLU B 1 138 ? 8.008 20.547 7.121 1 95 138 GLU B N 1
ATOM 2318 C CA . GLU B 1 138 ? 6.629 20.172 6.824 1 95 138 GLU B CA 1
ATOM 2319 C C . GLU B 1 138 ? 6.559 18.844 6.078 1 95 138 GLU B C 1
ATOM 2321 O O . GLU B 1 138 ? 7.562 18.375 5.531 1 95 138 GLU B O 1
ATOM 2326 N N . TYR B 1 139 ? 5.48 18.328 6.117 1 96.31 139 TYR B N 1
ATOM 2327 C CA . TYR B 1 139 ? 5.285 17.062 5.41 1 96.31 139 TYR B CA 1
ATOM 2328 C C . TYR B 1 139 ? 4.512 17.281 4.113 1 96.31 139 TYR B C 1
ATOM 2330 O O . TYR B 1 139 ? 3.578 18.094 4.066 1 96.31 139 TYR B O 1
ATOM 2338 N N . ARG B 1 140 ? 4.926 16.5 3.121 1 96.94 140 ARG B N 1
ATOM 2339 C CA . ARG B 1 140 ? 4.262 16.547 1.823 1 96.94 140 ARG B CA 1
ATOM 2340 C C . ARG B 1 140 ? 3.828 15.156 1.375 1 96.94 140 ARG B C 1
ATOM 2342 O O . ARG B 1 140 ? 4.531 14.172 1.616 1 96.94 140 ARG B O 1
ATOM 2349 N N . LEU B 1 141 ? 2.729 15.195 0.664 1 97 141 LEU B N 1
ATOM 2350 C CA . LEU B 1 141 ? 2.211 13.938 0.139 1 97 141 LEU B CA 1
ATOM 2351 C C . LEU B 1 141 ? 3.105 13.406 -0.976 1 97 141 LEU B C 1
ATOM 2353 O O . LEU B 1 141 ? 3.672 14.18 -1.748 1 97 141 LEU B O 1
ATOM 2357 N N . GLY B 1 142 ? 3.23 12.031 -0.992 1 96.44 142 GLY B N 1
ATOM 2358 C CA . GLY B 1 142 ? 3.885 11.336 -2.084 1 96.44 142 GLY B CA 1
ATOM 2359 C C . GLY B 1 142 ? 3.305 9.953 -2.342 1 96.44 142 GLY B C 1
ATOM 2360 O O . GLY B 1 142 ? 2.549 9.43 -1.521 1 96.44 142 GLY B O 1
ATOM 2361 N N . MET B 1 143 ? 3.533 9.555 -3.592 1 95.25 143 MET B N 1
ATOM 2362 C CA . MET B 1 143 ? 3.203 8.172 -3.941 1 95.25 143 MET B CA 1
ATOM 2363 C C . MET B 1 143 ? 4.461 7.383 -4.293 1 95.25 143 MET B C 1
ATOM 2365 O O . MET B 1 143 ? 5.375 7.918 -4.922 1 95.25 143 MET B O 1
ATOM 2369 N N . GLU B 1 144 ? 4.484 6.129 -3.895 1 95.75 144 GLU B N 1
ATOM 2370 C CA . GLU B 1 144 ? 5.598 5.246 -4.223 1 95.75 144 GLU B CA 1
ATOM 2371 C C . GLU B 1 144 ? 5.102 3.895 -4.727 1 95.75 144 GLU B C 1
ATOM 2373 O O . GLU B 1 144 ? 4.148 3.332 -4.18 1 95.75 144 GLU B O 1
ATOM 2378 N N . VAL B 1 145 ? 5.746 3.416 -5.801 1 95.94 145 VAL B N 1
ATOM 2379 C CA . VAL B 1 145 ? 5.43 2.092 -6.328 1 95.94 145 VAL B CA 1
ATOM 2380 C C . VAL B 1 145 ? 6.23 1.032 -5.574 1 95.94 145 VAL B C 1
ATOM 2382 O O . VAL B 1 145 ? 7.449 1.147 -5.434 1 95.94 145 VAL B O 1
ATOM 2385 N N . ILE B 1 146 ? 5.523 0.048 -5.113 1 95.75 146 ILE B N 1
ATOM 2386 C CA . ILE B 1 146 ? 6.191 -1.02 -4.375 1 95.75 146 ILE B CA 1
ATOM 2387 C C . ILE B 1 146 ? 5.809 -2.373 -4.965 1 95.75 146 ILE B C 1
ATOM 2389 O O . ILE B 1 146 ? 4.754 -2.508 -5.594 1 95.75 146 ILE B O 1
ATOM 2393 N N . THR B 1 147 ? 6.738 -3.354 -4.812 1 97.62 147 THR B N 1
ATOM 2394 C CA . THR B 1 147 ? 6.402 -4.742 -5.102 1 97.62 147 THR B CA 1
ATOM 2395 C C . THR B 1 147 ? 5.746 -5.402 -3.893 1 97.62 147 THR B C 1
ATOM 2397 O O . THR B 1 147 ? 6.312 -5.414 -2.799 1 97.62 147 THR B O 1
ATOM 2400 N N . VAL B 1 148 ? 4.59 -5.953 -4.156 1 97.38 148 VAL B N 1
ATOM 2401 C CA . VAL B 1 148 ? 3.814 -6.383 -2.998 1 97.38 148 VAL B CA 1
ATOM 2402 C C . VAL B 1 148 ? 3.727 -7.91 -2.971 1 97.38 148 VAL B C 1
ATOM 2404 O O . VAL B 1 148 ? 3.309 -8.492 -1.97 1 97.38 148 VAL B O 1
ATOM 2407 N N . GLY B 1 149 ? 4.059 -8.531 -4.004 1 98.5 149 GLY B N 1
ATOM 2408 C CA . GLY B 1 149 ? 4.039 -9.977 -4.145 1 98.5 149 GLY B CA 1
ATOM 2409 C C . GLY B 1 149 ? 4.383 -10.445 -5.547 1 98.5 149 GLY B C 1
ATOM 2410 O O . GLY B 1 149 ? 4.777 -9.641 -6.395 1 98.5 149 GLY B O 1
ATOM 2411 N N . CYS B 1 150 ? 4.27 -11.719 -5.676 1 98.62 150 CYS B N 1
ATOM 2412 C CA . CYS B 1 150 ? 4.52 -12.328 -6.977 1 98.62 150 CYS B CA 1
ATOM 2413 C C . CYS B 1 150 ? 3.365 -13.242 -7.383 1 98.62 150 CYS B C 1
ATOM 2415 O O . CYS B 1 150 ? 2.654 -13.766 -6.531 1 98.62 150 CYS B O 1
ATOM 2417 N N . THR B 1 151 ? 3.199 -13.375 -8.664 1 97.88 151 THR B N 1
ATOM 2418 C CA . THR B 1 151 ? 2.152 -14.234 -9.203 1 97.88 151 THR B CA 1
ATOM 2419 C C . THR B 1 151 ? 2.639 -14.953 -10.461 1 97.88 151 THR B C 1
ATOM 2421 O O . THR B 1 151 ? 3.5 -14.445 -11.18 1 97.88 151 THR B O 1
ATOM 2424 N N . CYS B 1 152 ? 2.109 -16.141 -10.625 1 95.44 152 CYS B N 1
ATOM 2425 C CA . CYS B 1 152 ? 2.438 -16.906 -11.828 1 95.44 152 CYS B CA 1
ATOM 2426 C C . CYS B 1 152 ? 1.521 -16.516 -12.984 1 95.44 152 CYS B C 1
ATOM 2428 O O . CYS B 1 152 ? 0.296 -16.547 -12.844 1 95.44 152 CYS B O 1
ATOM 2430 N N . VAL B 1 153 ? 2.125 -16.188 -14.109 1 94.38 153 VAL B N 1
ATOM 2431 C CA . VAL B 1 153 ? 1.333 -15.75 -15.25 1 94.38 153 VAL B CA 1
ATOM 2432 C C . VAL B 1 153 ? 1.62 -16.641 -16.453 1 94.38 153 VAL B C 1
ATOM 2434 O O . VAL B 1 153 ? 2.695 -17.234 -16.547 1 94.38 153 VAL B O 1
ATOM 2437 N N . ARG B 1 154 ? 0.566 -16.703 -17.297 1 88.75 154 ARG B N 1
ATOM 2438 C CA . ARG B 1 154 ? 0.729 -17.391 -18.578 1 88.75 154 ARG B CA 1
ATOM 2439 C C . ARG B 1 154 ? 1.596 -16.562 -19.516 1 88.75 154 ARG B C 1
ATOM 2441 O O . ARG B 1 154 ? 1.54 -15.336 -19.516 1 88.75 154 ARG B O 1
ATOM 2448 N N . PRO B 1 155 ? 2.457 -17.344 -20.281 1 79.62 155 PRO B N 1
ATOM 2449 C CA . PRO B 1 155 ? 3.314 -16.594 -21.203 1 79.62 155 PRO B CA 1
ATOM 2450 C C . PRO B 1 155 ? 2.52 -15.859 -22.281 1 79.62 155 PRO B C 1
ATOM 2452 O O . PRO B 1 155 ? 1.431 -16.297 -22.656 1 79.62 155 PRO B O 1
ATOM 2455 N N . SER B 1 156 ? 2.703 -14.461 -22.406 1 69.12 156 SER B N 1
ATOM 2456 C CA . SER B 1 156 ? 2.061 -13.68 -23.453 1 69.12 156 SER B CA 1
ATOM 2457 C C . SER B 1 156 ? 2.16 -14.391 -24.812 1 69.12 156 SER B C 1
ATOM 2459 O O . SER B 1 156 ? 3.232 -14.867 -25.188 1 69.12 156 SER B O 1
ATOM 2461 N N . VAL B 1 157 ? 1.233 -15.344 -25.109 1 56.12 157 VAL B N 1
ATOM 2462 C CA . VAL B 1 157 ? 1.285 -15.969 -26.422 1 56.12 157 VAL B CA 1
ATOM 2463 C C . VAL B 1 157 ? 1.591 -14.914 -27.484 1 56.12 157 VAL B C 1
ATOM 2465 O O . VAL B 1 157 ? 0.85 -13.938 -27.625 1 56.12 157 VAL B O 1
ATOM 2468 N N . VAL B 1 158 ? 2.699 -14.477 -27.688 1 44.25 158 VAL B N 1
ATOM 2469 C CA . VAL B 1 158 ? 2.922 -13.93 -29.016 1 44.25 158 VAL B CA 1
ATOM 2470 C C . VAL B 1 158 ? 2.328 -14.859 -30.078 1 44.25 158 VAL B C 1
ATOM 2472 O O . VAL B 1 158 ? 2.615 -16.062 -30.078 1 44.25 158 VAL B O 1
ATOM 2475 N N . PRO B 1 159 ? 1.092 -14.508 -30.609 1 35.41 159 PRO B N 1
ATOM 2476 C CA . PRO B 1 159 ? 0.751 -15.336 -31.766 1 35.41 159 PRO B CA 1
ATOM 2477 C C . PRO B 1 159 ? 1.971 -15.695 -32.625 1 35.41 159 PRO B C 1
ATOM 2479 O O . PRO B 1 159 ? 2.781 -14.828 -32.938 1 35.41 159 PRO B O 1
ATOM 2482 N N . GLN B 1 160 ? 2.52 -16.906 -32.406 1 26.02 160 GLN B N 1
ATOM 2483 C CA . GLN B 1 160 ? 3.266 -17.312 -33.594 1 26.02 160 GLN B CA 1
ATOM 2484 C C . GLN B 1 160 ? 2.379 -17.281 -34.844 1 26.02 160 GLN B C 1
ATOM 2486 O O . GLN B 1 160 ? 1.225 -17.703 -34.812 1 26.02 160 GLN B O 1
#

Radius of gyration: 38.1 Å; Cα contacts (8 Å, |Δi|>4): 563; chains: 2; bounding box: 38×87×196 Å

Secondary structure (DSSP, 8-state):
--------------------------------------EEEEEEE-TT--PPP--HHHHHHHHHBSS-EEEEEEE-TTEESSEEEEEEES-SSEE-TTSSSEETTSEEEEEEEEEEEEEEEE-------SS-----EEEEEEEEEEEEEEEEE-------/--------------------------------------EEEEEEE-TT--PPP--HHHHHHHHHBSS-EEEEEEE-TTEESSEEEEEEES-SSEE-TTSSSEETTSEEEEEEEEEEEEEEEE-------SS-----EEEEEEEEEEEEEEEEE-------